Protein AF-A0A6A6LRH6-F1 (afdb_monomer)

Mean predicted aligned error: 11.63 Å

InterPro domains:
  IPR008803 RHD3/Sey1 [PTHR45923] (1-150)
  IPR046758 Sey1/RHD3-like, three-helix bundle domain [PF20428] (2-150)

Organism: Hevea brasiliensis (NCBI:txid3981)

Sequence (210 aa):
MQLVHPAYLTILGHLRSKTLENFKSRLEQSLNCGEGFAASVRTCGQSCMLEFDKGCADASIRLAKWDASKVREKLRRDIETHASSVCNLKLSEMIKKYEKQLAGALTEPVESLFEAGGRDTWVSIRGLLKRETEVAVSGLLADFASFELDRFSAVFNHDNDSMPRVWTGKEDIRTITKDARSASLKLLSVMAAIRLDEKPDKIEKYFFPL

Secondary structure (DSSP, 8-state):
--TTHHHHHHHHHHHHHHHHHHHHHHHHHHHHTT--HHHHHHHHHHHHHHHHHHHHHHH--TT-----HHHHHHHHHHHHHHHHHHHHHHHHHHHHHHHHHHHHHHHHHHHHHHHHT-TTHHHHHHHHHHHHHHHHHHHHHHHHHHTT--HHHHHHHB-TTS-B----S-S-HHHHHHHHHHHHHHHHHHHHHHS------TTHHHH---

Structure (mmCIF, N/CA/C/O backbone):
data_AF-A0A6A6LRH6-F1
#
_entry.id   AF-A0A6A6LRH6-F1
#
loop_
_atom_site.group_PDB
_atom_site.id
_atom_site.type_symbol
_atom_site.label_atom_id
_atom_site.label_alt_id
_atom_site.label_comp_id
_atom_site.label_asym_id
_atom_site.label_entity_id
_atom_site.label_seq_id
_atom_site.pdbx_PDB_ins_code
_atom_site.Cartn_x
_atom_site.Cartn_y
_atom_site.Cartn_z
_atom_site.occupancy
_atom_site.B_iso_or_equiv
_atom_site.auth_seq_id
_atom_site.auth_comp_id
_atom_site.auth_asym_id
_atom_site.auth_atom_id
_atom_site.pdbx_PDB_model_num
ATOM 1 N N . MET A 1 1 ? 32.243 5.877 -32.406 1.00 58.47 1 MET A N 1
ATOM 2 C CA . MET A 1 1 ? 30.889 5.905 -31.796 1.00 58.47 1 MET A CA 1
ATOM 3 C C . MET A 1 1 ? 30.888 6.258 -30.293 1.00 58.47 1 MET A C 1
ATOM 5 O O . MET A 1 1 ? 29.933 5.926 -29.608 1.00 58.47 1 MET A O 1
ATOM 9 N N . GLN A 1 2 ? 31.899 6.961 -29.753 1.00 62.09 2 GLN A N 1
ATOM 10 C CA . GLN A 1 2 ? 31.907 7.396 -28.338 1.00 62.09 2 GLN A CA 1
ATOM 11 C C . GLN A 1 2 ? 31.314 8.800 -28.111 1.00 62.09 2 GLN A C 1
ATOM 13 O O . GLN A 1 2 ? 30.843 9.071 -27.013 1.00 62.09 2 GLN A O 1
ATOM 18 N N . LEU A 1 3 ? 31.266 9.668 -29.134 1.00 74.44 3 LEU A N 1
ATOM 19 C CA . LEU A 1 3 ? 30.803 11.058 -28.975 1.00 74.44 3 LEU A CA 1
ATOM 20 C C . LEU A 1 3 ? 29.335 11.191 -28.539 1.00 74.44 3 LEU A C 1
ATOM 22 O O . LEU A 1 3 ? 28.992 12.125 -27.829 1.00 74.44 3 LEU A O 1
ATOM 26 N N . VAL A 1 4 ? 28.470 10.267 -28.957 1.00 81.81 4 VAL A N 1
ATOM 27 C CA . VAL A 1 4 ? 27.014 10.345 -28.727 1.00 81.81 4 VAL A CA 1
ATOM 28 C C . VAL A 1 4 ? 26.545 9.569 -27.491 1.00 81.81 4 VAL A C 1
ATOM 30 O O . VAL A 1 4 ? 25.390 9.681 -27.092 1.00 81.81 4 VAL A O 1
ATOM 33 N N . HIS A 1 5 ? 27.438 8.814 -26.845 1.00 82.88 5 HIS A N 1
ATOM 34 C CA . HIS A 1 5 ? 27.102 8.015 -25.666 1.00 82.88 5 HIS A CA 1
ATOM 35 C C . HIS A 1 5 ? 26.663 8.863 -24.451 1.00 82.88 5 HIS A C 1
ATOM 37 O O . HIS A 1 5 ? 25.670 8.502 -23.819 1.00 82.88 5 HIS A O 1
ATOM 43 N N . PRO A 1 6 ? 27.301 10.010 -24.128 1.00 87.81 6 PRO A N 1
ATOM 44 C CA . PRO A 1 6 ? 26.810 10.887 -23.063 1.00 87.81 6 PRO A CA 1
ATOM 45 C C . PRO A 1 6 ? 25.389 11.404 -23.324 1.00 87.81 6 PRO A C 1
ATOM 47 O O . PRO A 1 6 ? 24.558 11.385 -22.422 1.00 87.81 6 PRO A O 1
ATOM 50 N N . ALA A 1 7 ? 25.083 11.788 -24.569 1.00 88.12 7 ALA A N 1
ATOM 51 C CA . ALA A 1 7 ? 23.746 12.244 -24.950 1.00 88.12 7 ALA A CA 1
ATOM 52 C C . ALA A 1 7 ? 22.694 11.132 -24.788 1.00 88.12 7 ALA A C 1
ATOM 54 O O . ALA A 1 7 ? 21.605 11.382 -24.275 1.00 88.12 7 ALA A O 1
ATOM 55 N N . TYR A 1 8 ? 23.040 9.892 -25.145 1.00 87.06 8 TYR A N 1
ATOM 56 C CA . TYR A 1 8 ? 22.188 8.725 -24.912 1.00 87.06 8 TYR A CA 1
ATOM 57 C C . TYR A 1 8 ? 21.885 8.507 -23.420 1.00 87.06 8 TYR A C 1
ATOM 59 O O . TYR A 1 8 ? 20.727 8.320 -23.051 1.00 87.06 8 TYR A O 1
ATOM 67 N N . LEU A 1 9 ? 22.891 8.602 -22.541 1.00 88.50 9 LEU A N 1
ATOM 68 C CA . LEU A 1 9 ? 22.679 8.481 -21.093 1.00 88.50 9 LEU A CA 1
ATOM 69 C C . LEU A 1 9 ? 21.764 9.584 -20.542 1.00 88.50 9 LEU A C 1
ATOM 71 O O . LEU A 1 9 ? 20.917 9.302 -19.692 1.00 88.50 9 LEU A O 1
ATOM 75 N N . THR A 1 10 ? 21.888 10.816 -21.042 1.00 91.19 10 THR A N 1
ATOM 76 C CA . THR A 1 10 ? 20.978 11.914 -20.684 1.00 91.19 10 THR A CA 1
ATOM 77 C C . THR A 1 10 ? 19.541 11.610 -21.106 1.00 91.19 10 THR A C 1
ATOM 79 O O . THR A 1 10 ? 18.627 11.765 -20.295 1.00 91.19 10 THR A O 1
ATOM 82 N N . ILE A 1 11 ? 19.333 11.111 -22.330 1.00 92.38 11 ILE A N 1
ATOM 83 C CA . ILE A 1 11 ? 18.005 10.710 -22.826 1.00 92.38 11 ILE A CA 1
ATOM 84 C C . ILE A 1 11 ? 17.407 9.607 -21.948 1.00 92.38 11 ILE A C 1
ATOM 86 O O . ILE A 1 11 ? 16.257 9.724 -21.530 1.00 92.38 11 ILE A O 1
ATOM 90 N N . LEU A 1 12 ? 18.186 8.578 -21.597 1.00 92.06 12 LEU A N 1
ATOM 91 C CA . LEU A 1 12 ? 17.736 7.520 -20.686 1.00 92.06 12 LEU A CA 1
ATOM 92 C C . LEU A 1 12 ? 17.357 8.064 -19.303 1.00 92.06 12 LEU A C 1
ATOM 94 O O . LEU A 1 12 ? 16.359 7.642 -18.718 1.00 92.06 12 LEU A O 1
ATOM 98 N N . GLY A 1 13 ? 18.137 9.014 -18.782 1.00 92.88 13 GLY A N 1
ATOM 99 C CA . GLY A 1 13 ? 17.841 9.690 -17.522 1.00 92.88 13 GLY A CA 1
ATOM 100 C C . GLY A 1 13 ? 16.511 10.443 -17.566 1.00 92.88 13 GLY A C 1
ATOM 101 O O . GLY A 1 13 ? 15.699 10.297 -16.652 1.00 92.88 13 GLY A O 1
ATOM 102 N N . HIS A 1 14 ? 16.265 11.195 -18.641 1.00 94.81 14 HIS A N 1
ATOM 103 C CA . HIS A 1 14 ? 15.020 11.939 -18.848 1.00 94.81 14 HIS A CA 1
ATOM 104 C C . HIS A 1 14 ? 13.823 11.004 -19.021 1.00 94.81 14 HIS A C 1
ATOM 106 O O . HIS A 1 14 ? 12.782 11.229 -18.405 1.00 94.81 14 HIS A O 1
ATOM 112 N N . LEU A 1 15 ? 13.980 9.944 -19.818 1.00 95.31 15 LEU A N 1
ATOM 113 C CA . LEU A 1 15 ? 12.947 8.939 -20.034 1.00 95.31 15 LEU A CA 1
ATOM 114 C C . LEU A 1 15 ? 12.546 8.285 -18.710 1.00 95.31 15 LEU A C 1
ATOM 116 O O . LEU A 1 15 ? 11.366 8.269 -18.382 1.00 95.31 15 LEU A O 1
ATOM 120 N N . ARG A 1 16 ? 13.523 7.854 -17.900 1.00 95.94 16 ARG A N 1
ATOM 121 C CA . ARG A 1 16 ? 13.274 7.300 -16.561 1.00 95.94 16 ARG A CA 1
ATOM 122 C C . ARG A 1 16 ? 12.467 8.259 -15.689 1.00 95.94 16 ARG A C 1
ATOM 124 O O . ARG A 1 16 ? 11.461 7.851 -15.120 1.00 95.94 16 ARG A O 1
ATOM 131 N N . SER A 1 17 ? 12.907 9.514 -15.572 1.00 96.75 17 SER A N 1
ATOM 132 C CA . SER A 1 17 ? 12.223 10.504 -14.732 1.00 96.75 17 SER A CA 1
ATOM 133 C C . SER A 1 17 ? 10.792 10.750 -15.213 1.00 96.75 17 SER A C 1
ATOM 135 O O . SER A 1 17 ? 9.867 10.715 -14.410 1.00 96.75 17 SER A O 1
ATOM 137 N N . LYS A 1 18 ? 10.587 10.921 -16.525 1.00 97.19 18 LYS A N 1
ATOM 138 C CA . LYS A 1 18 ? 9.256 11.118 -17.114 1.00 97.19 18 LYS A CA 1
ATOM 139 C C . LYS A 1 18 ? 8.338 9.919 -16.868 1.00 97.19 18 LYS A C 1
ATOM 141 O O . LYS A 1 18 ? 7.192 10.097 -16.473 1.00 97.19 18 LYS A O 1
ATOM 146 N N . THR A 1 19 ? 8.838 8.705 -17.081 1.00 97.06 19 THR A N 1
ATOM 147 C CA . THR A 1 19 ? 8.065 7.481 -16.861 1.00 97.06 19 THR A CA 1
ATOM 148 C C . THR A 1 19 ? 7.687 7.304 -15.391 1.00 97.06 19 THR A C 1
ATOM 150 O O . THR A 1 19 ? 6.569 6.885 -15.103 1.00 97.06 19 THR A O 1
ATOM 153 N N . LEU A 1 20 ? 8.575 7.658 -14.458 1.00 97.25 20 LEU A N 1
ATOM 154 C CA . LEU A 1 20 ? 8.265 7.614 -13.031 1.00 97.25 20 LEU A CA 1
ATOM 155 C C . LEU A 1 20 ? 7.164 8.616 -12.652 1.00 97.25 20 LEU A C 1
ATOM 157 O O . LEU A 1 20 ? 6.246 8.254 -11.925 1.00 97.25 20 LEU A O 1
ATOM 161 N N . GLU A 1 21 ? 7.204 9.849 -13.158 1.00 97.94 21 GLU A N 1
ATOM 162 C CA . GLU A 1 21 ? 6.131 10.827 -12.906 1.00 97.94 21 GLU A CA 1
ATOM 163 C C . GLU A 1 21 ? 4.789 10.397 -13.529 1.00 97.94 21 GLU A C 1
ATOM 165 O O . GLU A 1 21 ? 3.728 10.553 -12.917 1.00 97.94 21 GLU A O 1
ATOM 170 N N . ASN A 1 22 ? 4.821 9.764 -14.706 1.00 96.69 22 ASN A N 1
ATOM 171 C CA . ASN A 1 22 ? 3.636 9.133 -15.293 1.00 96.69 22 ASN A CA 1
ATOM 172 C C . ASN A 1 22 ? 3.084 8.008 -14.403 1.00 96.69 22 ASN A C 1
ATOM 174 O O . ASN A 1 22 ? 1.871 7.887 -14.262 1.00 96.69 22 ASN A O 1
ATOM 178 N N . PHE A 1 23 ? 3.949 7.192 -13.793 1.00 97.38 23 PHE A N 1
ATOM 179 C CA . PHE A 1 23 ? 3.512 6.152 -12.861 1.00 97.38 23 PHE A CA 1
ATOM 180 C C . PHE A 1 23 ? 2.781 6.756 -11.659 1.00 97.38 23 PHE A C 1
ATOM 182 O O . PHE A 1 23 ? 1.679 6.317 -11.341 1.00 97.38 23 PHE A O 1
ATOM 189 N N . LYS A 1 24 ? 3.368 7.781 -11.026 1.00 97.88 24 LYS A N 1
ATOM 190 C CA . LYS A 1 24 ? 2.784 8.449 -9.852 1.00 97.88 24 LYS A CA 1
ATOM 191 C C . LYS A 1 24 ? 1.394 9.006 -10.153 1.00 97.88 24 LYS A C 1
ATOM 193 O O . LYS A 1 24 ? 0.443 8.692 -9.447 1.00 97.88 24 LYS A O 1
ATOM 198 N N . SER A 1 25 ? 1.278 9.778 -11.234 1.00 97.38 25 SER A N 1
ATOM 199 C CA . SER A 1 25 ? 0.010 10.397 -11.642 1.00 97.38 25 SER A CA 1
ATOM 200 C C . SER A 1 25 ? -1.066 9.365 -11.993 1.00 97.38 25 SER A C 1
ATOM 202 O O . SER A 1 25 ? -2.209 9.500 -11.561 1.00 97.38 25 SER A O 1
ATOM 204 N N . ARG A 1 26 ? -0.711 8.299 -12.724 1.00 96.88 26 ARG A N 1
ATOM 205 C CA . ARG A 1 26 ? -1.653 7.218 -13.060 1.00 96.88 26 ARG A CA 1
ATOM 206 C C . ARG A 1 26 ? -2.096 6.431 -11.834 1.00 96.88 26 ARG A C 1
ATOM 208 O O . ARG A 1 26 ? -3.278 6.129 -11.718 1.00 96.88 26 ARG A O 1
ATOM 215 N N . LEU A 1 27 ? -1.173 6.124 -10.921 1.00 94.62 27 LEU A N 1
ATOM 216 C CA . LEU A 1 27 ? -1.498 5.434 -9.676 1.00 94.62 27 LEU A CA 1
ATOM 217 C C . LEU A 1 27 ? -2.468 6.269 -8.836 1.00 94.62 27 LEU A C 1
ATOM 219 O O . LEU A 1 27 ? -3.490 5.753 -8.402 1.00 94.62 27 LEU A O 1
ATOM 223 N N . GLU A 1 28 ? -2.183 7.557 -8.648 1.00 94.94 28 GLU A N 1
ATOM 224 C CA . GLU A 1 28 ? -3.066 8.471 -7.920 1.00 94.94 28 GLU A CA 1
ATOM 225 C C . GLU A 1 28 ? -4.466 8.531 -8.545 1.00 94.94 28 GLU A C 1
ATOM 227 O O . GLU A 1 28 ? -5.466 8.382 -7.844 1.00 94.94 28 GLU A O 1
ATOM 232 N N . GLN A 1 29 ? -4.549 8.674 -9.869 1.00 94.75 29 GLN A N 1
ATOM 233 C CA . GLN A 1 29 ? -5.823 8.681 -10.584 1.00 94.75 29 GLN A CA 1
ATOM 234 C C . GLN A 1 29 ? -6.606 7.374 -10.386 1.00 94.75 29 GLN A C 1
ATOM 236 O O . GLN A 1 29 ? -7.793 7.418 -10.075 1.00 94.75 29 GLN A O 1
ATOM 241 N N . SER A 1 30 ? -5.937 6.228 -10.525 1.00 91.56 30 SER A N 1
ATOM 242 C CA . SER A 1 30 ? -6.521 4.891 -10.351 1.00 91.56 30 SER A CA 1
ATOM 243 C C . SER A 1 30 ? -7.136 4.718 -8.959 1.00 91.56 30 SER A C 1
ATOM 245 O O . SER A 1 30 ? -8.284 4.296 -8.812 1.00 91.56 30 SER A O 1
ATOM 247 N N . LEU A 1 31 ? -6.404 5.137 -7.923 1.00 88.81 31 LEU A N 1
ATOM 248 C CA . LEU A 1 31 ? -6.874 5.072 -6.538 1.00 88.81 31 LEU A CA 1
ATOM 249 C C . LEU A 1 31 ? -8.036 6.037 -6.275 1.00 88.81 31 LEU A C 1
ATOM 251 O O . LEU A 1 31 ? -8.971 5.686 -5.557 1.00 88.81 31 LEU A O 1
ATOM 255 N N . ASN A 1 32 ? -8.023 7.222 -6.889 1.00 89.38 32 ASN A N 1
ATOM 256 C CA . ASN A 1 32 ? -9.135 8.172 -6.808 1.00 89.38 32 ASN A CA 1
ATOM 257 C C . ASN A 1 32 ? -10.404 7.657 -7.512 1.00 89.38 32 ASN A C 1
ATOM 259 O O . ASN A 1 32 ? -11.509 8.047 -7.141 1.00 89.38 32 ASN A O 1
ATOM 263 N N . CYS A 1 33 ? -10.262 6.759 -8.491 1.00 87.50 33 CYS A N 1
ATOM 264 C CA . CYS A 1 33 ? -11.371 6.057 -9.138 1.00 87.50 33 CYS A CA 1
ATOM 265 C C . CYS A 1 33 ? -11.873 4.834 -8.347 1.00 87.50 33 CYS A C 1
ATOM 267 O O . CYS A 1 33 ? -12.820 4.182 -8.783 1.00 87.50 33 CYS A O 1
ATOM 269 N N . GLY A 1 34 ? -11.279 4.535 -7.186 1.00 83.44 34 GLY A N 1
ATOM 270 C CA . GLY A 1 34 ? -11.673 3.411 -6.335 1.00 83.44 34 GLY A CA 1
ATOM 271 C C . GLY A 1 34 ? -11.153 2.052 -6.808 1.00 83.44 34 GLY A C 1
ATOM 272 O O . GLY A 1 34 ? -11.675 1.026 -6.379 1.00 83.44 34 GLY A O 1
ATOM 273 N N . GLU A 1 35 ? -1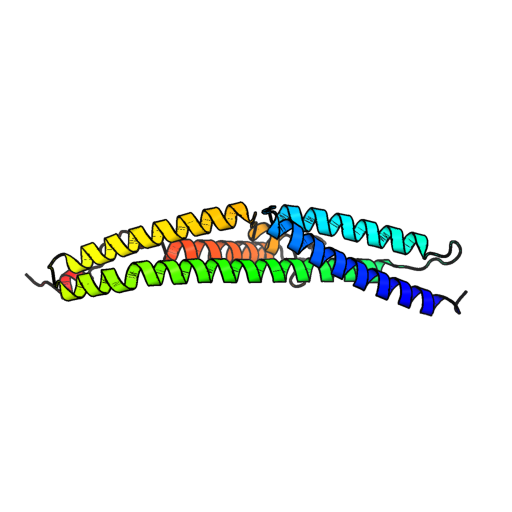0.149 2.020 -7.688 1.00 84.88 35 GLU A N 1
ATOM 274 C CA . GLU A 1 35 ? -9.513 0.767 -8.095 1.00 84.88 35 GLU A CA 1
ATOM 275 C C . GLU A 1 35 ? -8.662 0.173 -6.960 1.00 84.88 35 GLU A C 1
ATOM 277 O O . GLU A 1 35 ? -8.037 0.892 -6.174 1.00 84.88 35 GLU A O 1
ATOM 282 N N . GLY A 1 36 ? -8.595 -1.161 -6.894 1.00 83.56 36 GLY A N 1
ATOM 283 C CA . GLY A 1 36 ? -7.772 -1.874 -5.916 1.00 83.56 36 GLY A CA 1
ATOM 284 C C . GLY A 1 36 ? -6.286 -1.528 -6.053 1.00 83.56 36 GLY A C 1
ATOM 285 O O . GLY A 1 36 ? -5.767 -1.379 -7.166 1.00 83.56 36 GLY A O 1
ATOM 286 N N . PHE A 1 37 ? -5.571 -1.393 -4.930 1.00 85.50 37 PHE A N 1
ATOM 287 C CA . PHE A 1 37 ? -4.185 -0.912 -4.934 1.00 85.50 37 PHE A CA 1
ATOM 288 C C . PHE A 1 37 ? -3.249 -1.858 -5.682 1.00 85.50 37 PHE A C 1
ATOM 290 O O . PHE A 1 37 ? -2.468 -1.428 -6.533 1.00 85.50 37 PHE A O 1
ATOM 297 N N . ALA A 1 38 ? -3.346 -3.158 -5.398 1.00 81.94 38 ALA A N 1
ATOM 298 C CA . ALA A 1 38 ? -2.496 -4.159 -6.024 1.00 81.94 38 ALA A CA 1
ATOM 299 C C . ALA A 1 38 ? -2.727 -4.216 -7.543 1.00 81.94 38 ALA A C 1
ATOM 301 O O . ALA A 1 38 ? -1.761 -4.270 -8.307 1.00 81.94 38 ALA A O 1
ATOM 302 N N . ALA A 1 39 ? -3.985 -4.165 -7.995 1.00 84.50 39 ALA A N 1
ATOM 303 C CA . ALA A 1 39 ? -4.316 -4.056 -9.414 1.00 84.50 39 ALA A CA 1
ATOM 304 C C . ALA A 1 39 ? -3.758 -2.772 -10.054 1.00 84.50 39 ALA A C 1
ATOM 306 O O . ALA A 1 39 ? -3.064 -2.854 -11.070 1.00 84.50 39 ALA A O 1
ATOM 307 N N . SER A 1 40 ? -3.977 -1.618 -9.420 1.00 87.38 40 SER A N 1
ATOM 308 C CA . SER A 1 40 ? -3.525 -0.306 -9.902 1.00 87.38 40 SER A CA 1
ATOM 309 C C . SER A 1 40 ? -2.004 -0.253 -10.081 1.00 87.38 40 SER A C 1
ATOM 311 O O . SER A 1 40 ? -1.511 0.136 -11.142 1.00 87.38 40 SER A O 1
ATOM 313 N N . VAL A 1 41 ? -1.242 -0.708 -9.077 1.00 87.31 41 VAL A N 1
ATOM 314 C CA . VAL A 1 41 ? 0.229 -0.754 -9.125 1.00 87.31 41 VAL A CA 1
ATOM 315 C C . VAL A 1 41 ? 0.716 -1.675 -10.239 1.00 87.31 41 VAL A C 1
ATOM 317 O O . VAL A 1 41 ? 1.626 -1.296 -10.979 1.00 87.31 41 VAL A O 1
ATOM 320 N N . ARG A 1 42 ? 0.106 -2.859 -10.406 1.00 86.50 42 ARG A N 1
ATOM 321 C CA . ARG A 1 42 ? 0.474 -3.788 -11.486 1.00 86.50 42 ARG A CA 1
ATOM 322 C C . ARG A 1 42 ? 0.247 -3.164 -12.860 1.00 86.50 42 ARG A C 1
ATOM 324 O O . ARG A 1 42 ? 1.176 -3.146 -13.665 1.00 86.50 42 ARG A O 1
ATOM 331 N N . THR A 1 43 ? -0.947 -2.634 -13.119 1.00 88.12 43 THR A N 1
ATOM 332 C CA . THR A 1 43 ? -1.314 -2.059 -14.422 1.00 88.12 43 THR A CA 1
ATOM 333 C C . THR A 1 43 ? -0.459 -0.839 -14.756 1.00 88.12 43 THR A C 1
ATOM 335 O O . THR A 1 43 ? 0.148 -0.779 -15.830 1.00 88.12 43 THR A O 1
ATOM 338 N N . CYS A 1 44 ? -0.343 0.111 -13.821 1.00 90.88 44 CYS A N 1
ATOM 339 C CA . CYS A 1 44 ? 0.470 1.311 -14.011 1.00 90.88 44 CYS A CA 1
ATOM 340 C C . CYS A 1 44 ? 1.948 0.949 -14.191 1.00 90.88 44 CYS A C 1
ATOM 342 O O . CYS A 1 44 ? 2.587 1.433 -15.123 1.00 90.88 44 CYS A O 1
ATOM 344 N N . GLY A 1 45 ? 2.477 0.056 -13.349 1.00 90.69 45 GLY A N 1
ATOM 345 C CA . GLY A 1 45 ? 3.862 -0.399 -13.414 1.00 90.69 45 GLY A CA 1
ATOM 346 C C . GLY A 1 45 ? 4.192 -1.061 -14.752 1.00 90.69 45 GLY A C 1
ATOM 347 O O . GLY A 1 45 ? 5.147 -0.661 -15.412 1.00 90.69 45 GLY A O 1
ATOM 348 N N . GLN A 1 46 ? 3.376 -2.016 -15.207 1.00 89.19 46 GLN A N 1
ATOM 349 C CA . GLN A 1 46 ? 3.572 -2.689 -16.497 1.00 89.19 46 GLN A CA 1
ATOM 350 C C . GL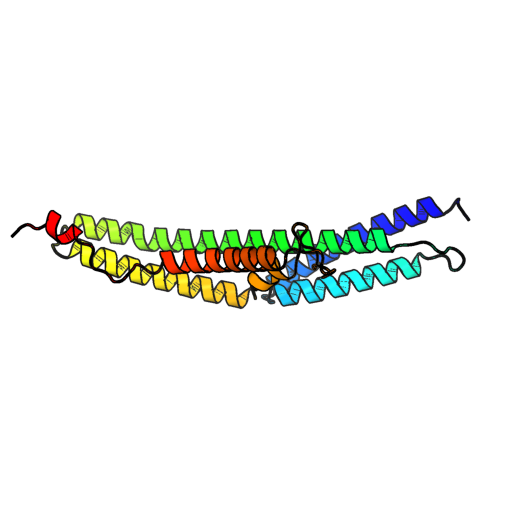N A 1 46 ? 3.518 -1.710 -17.673 1.00 89.19 46 GLN A C 1
ATOM 352 O O . GLN A 1 46 ? 4.395 -1.737 -18.537 1.00 89.19 46 GLN A O 1
ATOM 357 N N . SER A 1 47 ? 2.523 -0.820 -17.686 1.00 93.00 47 SER A N 1
ATOM 358 C CA . SER A 1 47 ? 2.377 0.198 -18.729 1.00 93.00 47 SER A CA 1
ATOM 359 C C . SER A 1 47 ? 3.594 1.128 -18.785 1.00 93.00 47 SER A C 1
ATOM 361 O O . SER A 1 47 ? 4.164 1.344 -19.854 1.00 93.00 47 SER A O 1
ATOM 363 N N . CYS A 1 48 ? 4.059 1.609 -17.632 1.00 92.75 48 CYS A N 1
ATOM 364 C CA . CYS A 1 48 ? 5.240 2.458 -17.534 1.00 92.75 48 CYS A CA 1
ATOM 365 C C . CYS A 1 48 ? 6.519 1.738 -17.985 1.00 92.75 48 CYS A C 1
ATOM 367 O O . CYS A 1 48 ? 7.316 2.317 -18.722 1.00 92.75 48 CYS A O 1
ATOM 369 N N . MET A 1 49 ? 6.710 0.469 -17.611 1.00 93.94 49 MET A N 1
ATOM 370 C CA . MET A 1 49 ? 7.871 -0.303 -18.067 1.00 93.94 49 MET A CA 1
ATOM 371 C C . MET A 1 49 ? 7.865 -0.509 -19.588 1.00 93.94 49 MET A C 1
ATOM 373 O O . MET A 1 49 ? 8.913 -0.378 -20.215 1.00 93.94 49 MET A O 1
ATOM 377 N N . LEU A 1 50 ? 6.698 -0.750 -20.194 1.00 92.94 50 LEU A N 1
ATOM 378 C CA . LEU A 1 50 ? 6.558 -0.840 -21.652 1.00 92.94 50 LEU A CA 1
ATOM 379 C C . LEU A 1 50 ? 6.867 0.493 -22.350 1.00 92.94 50 LEU A C 1
ATOM 381 O O . LEU A 1 50 ? 7.554 0.508 -23.371 1.00 92.94 50 LEU A O 1
ATOM 385 N N . GLU A 1 51 ? 6.392 1.615 -21.803 1.00 93.75 51 GLU A N 1
ATOM 386 C CA . GLU A 1 51 ? 6.705 2.954 -22.320 1.00 93.75 51 GLU A CA 1
ATOM 387 C C . GLU A 1 51 ? 8.205 3.256 -22.255 1.00 93.75 51 GLU A C 1
ATOM 389 O O . GLU A 1 51 ? 8.768 3.809 -23.204 1.00 93.75 51 GLU A O 1
ATOM 394 N N . PHE A 1 52 ? 8.860 2.866 -21.160 1.00 94.69 52 PHE A N 1
ATOM 395 C CA . PHE A 1 52 ? 10.304 2.996 -21.011 1.00 94.69 52 PHE A CA 1
ATOM 396 C C . PHE A 1 52 ? 11.052 2.130 -22.030 1.00 94.69 52 PHE A C 1
ATOM 398 O O . PHE A 1 52 ? 11.907 2.639 -22.751 1.00 94.69 52 PHE A O 1
ATOM 405 N N . ASP A 1 53 ? 10.700 0.848 -22.145 1.00 93.06 53 ASP A N 1
ATOM 406 C CA . ASP A 1 53 ? 11.357 -0.084 -23.066 1.00 93.06 53 ASP A CA 1
ATOM 407 C C . ASP A 1 53 ? 11.215 0.386 -24.528 1.00 93.06 53 ASP A C 1
ATOM 409 O O . ASP A 1 53 ? 12.188 0.369 -25.289 1.00 93.06 53 ASP A O 1
ATOM 413 N N . LYS A 1 54 ? 10.040 0.911 -24.901 1.00 93.12 54 LYS A N 1
ATOM 414 C CA . LYS A 1 54 ? 9.812 1.532 -26.212 1.00 93.12 54 LYS A CA 1
ATOM 415 C C . LYS A 1 54 ? 10.675 2.780 -26.415 1.00 93.12 54 LYS A C 1
ATOM 417 O O . LYS A 1 54 ? 11.355 2.886 -27.431 1.00 93.12 54 LYS A O 1
ATOM 422 N N . GLY A 1 55 ? 10.701 3.697 -25.446 1.00 91.69 55 GLY A N 1
ATOM 423 C CA . GLY A 1 55 ? 11.522 4.907 -25.538 1.00 91.69 55 GLY A CA 1
ATOM 424 C C . GLY A 1 55 ? 13.025 4.610 -25.623 1.00 91.69 55 GLY A C 1
ATOM 425 O O . GLY A 1 55 ? 13.753 5.308 -26.326 1.00 91.69 55 GLY A O 1
ATOM 426 N N . CYS A 1 56 ? 13.500 3.546 -24.967 1.00 90.06 56 CYS A N 1
ATOM 427 C CA . CYS A 1 56 ? 14.874 3.066 -25.114 1.00 90.06 56 CYS A CA 1
ATOM 428 C C . CYS A 1 56 ? 15.154 2.535 -26.523 1.00 90.06 56 CYS A C 1
ATOM 430 O O . CYS A 1 56 ? 16.207 2.842 -27.087 1.00 90.06 56 CYS A O 1
ATOM 432 N N . ALA A 1 57 ? 14.234 1.755 -27.097 1.00 89.00 57 ALA A N 1
ATOM 433 C CA . ALA A 1 57 ? 14.368 1.235 -28.457 1.00 89.00 57 ALA A CA 1
ATOM 434 C C . ALA A 1 57 ? 14.416 2.370 -29.494 1.00 89.00 57 ALA A C 1
ATOM 436 O O . ALA A 1 57 ? 15.285 2.356 -30.365 1.00 89.00 57 ALA A O 1
ATOM 437 N N . ASP A 1 58 ? 13.563 3.387 -29.342 1.00 88.56 58 ASP A N 1
ATOM 438 C CA . ASP A 1 58 ? 13.515 4.563 -30.221 1.00 88.56 58 ASP A CA 1
ATOM 439 C C . ASP A 1 58 ? 14.805 5.409 -30.144 1.00 88.56 58 ASP A C 1
ATOM 441 O O . ASP A 1 58 ? 15.223 6.011 -31.133 1.00 88.56 58 ASP A O 1
ATOM 445 N N . ALA A 1 59 ? 15.476 5.426 -28.986 1.00 85.56 59 ALA A N 1
ATOM 446 C CA . ALA A 1 59 ? 16.742 6.135 -28.774 1.00 85.56 59 ALA A CA 1
ATOM 447 C C . ALA A 1 59 ? 17.996 5.312 -29.145 1.00 85.56 59 ALA A C 1
ATOM 449 O O . ALA A 1 59 ? 19.113 5.840 -29.121 1.00 85.56 59 ALA A O 1
ATOM 450 N N . SER A 1 60 ? 17.847 4.019 -29.451 1.00 81.19 60 SER A N 1
ATOM 451 C CA . SER A 1 60 ? 18.973 3.106 -29.667 1.00 81.19 60 SER A CA 1
ATOM 452 C C . SER A 1 60 ? 19.559 3.227 -31.074 1.00 81.19 60 SER A C 1
ATOM 454 O O . SER A 1 60 ? 18.865 3.112 -32.083 1.00 81.19 60 SER A O 1
ATOM 456 N N . ILE A 1 61 ? 20.883 3.376 -31.164 1.00 80.62 61 ILE A N 1
ATOM 457 C CA . ILE A 1 61 ? 21.591 3.353 -32.448 1.00 80.62 61 ILE A CA 1
ATOM 458 C C . ILE A 1 61 ? 21.935 1.901 -32.797 1.00 80.62 61 ILE A C 1
ATOM 460 O O . ILE A 1 61 ? 22.700 1.270 -32.079 1.00 80.62 61 ILE A O 1
ATOM 464 N N . ARG A 1 62 ? 21.439 1.382 -33.931 1.00 70.00 62 ARG A N 1
ATOM 465 C CA . ARG A 1 62 ? 21.566 -0.037 -34.354 1.00 70.00 62 ARG A CA 1
ATOM 466 C C . ARG A 1 62 ? 22.977 -0.646 -34.275 1.00 70.00 62 ARG A C 1
ATOM 468 O O . ARG A 1 62 ? 23.113 -1.842 -34.053 1.00 70.00 62 ARG A O 1
ATOM 475 N N . LEU A 1 63 ? 24.020 0.157 -34.489 1.00 62.81 63 LEU A N 1
ATOM 476 C CA . LEU A 1 63 ? 25.427 -0.277 -34.455 1.00 62.81 63 LEU A CA 1
ATOM 477 C C . LEU A 1 63 ? 26.039 -0.256 -33.047 1.00 62.81 63 LEU A C 1
ATOM 479 O O . LEU A 1 63 ? 27.106 -0.825 -32.824 1.00 62.81 63 LEU A O 1
ATOM 483 N N . ALA A 1 64 ? 25.392 0.419 -32.102 1.00 67.19 64 ALA A N 1
ATOM 484 C CA . ALA A 1 64 ? 25.864 0.573 -30.745 1.00 67.19 64 ALA A CA 1
ATOM 485 C C . ALA A 1 64 ? 25.148 -0.431 -29.833 1.00 67.19 64 ALA A C 1
ATOM 487 O O . ALA A 1 64 ? 23.941 -0.361 -29.634 1.00 67.19 64 ALA A O 1
ATOM 488 N N . LYS A 1 65 ? 25.899 -1.374 -29.252 1.00 75.38 65 LYS A N 1
ATOM 489 C CA . LYS A 1 65 ? 25.396 -2.310 -28.230 1.00 75.38 65 LYS A CA 1
ATOM 490 C C . LYS A 1 65 ? 25.246 -1.603 -26.876 1.00 75.38 65 LYS A C 1
ATOM 492 O O . LYS A 1 65 ? 25.921 -1.959 -25.914 1.00 75.38 65 LYS A O 1
ATOM 497 N N . TRP A 1 66 ? 24.465 -0.529 -26.827 1.00 82.25 66 TRP A N 1
ATOM 498 C CA . TRP A 1 66 ? 24.261 0.234 -25.600 1.00 82.25 66 TRP A CA 1
ATOM 499 C C . TRP A 1 66 ? 23.227 -0.434 -24.702 1.00 82.25 66 TRP A C 1
ATOM 501 O O . TRP A 1 66 ? 22.215 -0.946 -25.168 1.00 82.25 66 TRP A O 1
ATOM 511 N N . ASP A 1 67 ? 23.503 -0.420 -23.403 1.00 82.69 67 ASP A N 1
ATOM 512 C CA . ASP A 1 67 ? 22.741 -1.156 -22.404 1.00 82.69 67 ASP A CA 1
ATOM 513 C C . ASP A 1 67 ? 21.885 -0.208 -21.551 1.00 82.69 67 ASP A C 1
ATOM 515 O O . ASP A 1 67 ? 22.409 0.647 -20.834 1.00 82.69 67 ASP A O 1
ATOM 519 N N . ALA A 1 68 ? 20.560 -0.361 -21.628 1.00 88.06 68 ALA A N 1
ATOM 520 C CA . ALA A 1 68 ? 19.599 0.369 -20.800 1.00 88.06 68 ALA A CA 1
ATOM 521 C C . ALA A 1 68 ? 19.202 -0.393 -19.521 1.00 88.06 68 ALA A C 1
ATOM 523 O O . ALA A 1 68 ? 18.475 0.158 -18.693 1.00 88.06 68 ALA A O 1
ATOM 524 N N . SER A 1 69 ? 19.682 -1.629 -19.322 1.00 89.50 69 SER A N 1
ATOM 525 C CA . SER A 1 69 ? 19.250 -2.523 -18.237 1.00 89.50 69 SER A CA 1
ATOM 526 C C . SER A 1 69 ? 19.392 -1.891 -16.855 1.00 89.50 69 SER A C 1
ATOM 528 O O . SER A 1 69 ? 18.466 -1.943 -16.052 1.00 89.50 69 SER A O 1
ATOM 530 N N . LYS A 1 70 ? 20.508 -1.201 -16.590 1.00 89.62 70 LYS A N 1
ATOM 531 C CA . LYS A 1 70 ? 20.751 -0.526 -15.307 1.00 89.62 70 LYS A CA 1
ATOM 532 C C . LYS A 1 70 ? 19.755 0.600 -15.039 1.00 89.62 70 LYS A C 1
ATOM 534 O O . LYS A 1 70 ? 19.329 0.787 -13.901 1.00 89.62 70 LYS A O 1
ATOM 539 N N . VAL A 1 71 ? 19.392 1.361 -16.073 1.00 91.62 71 VAL A N 1
ATOM 540 C CA . VAL A 1 71 ? 18.429 2.467 -15.951 1.00 91.62 71 VAL A CA 1
ATOM 541 C C . VAL A 1 71 ? 17.012 1.917 -15.807 1.00 91.62 71 VAL A C 1
ATOM 543 O O . VAL A 1 71 ? 16.267 2.399 -14.957 1.00 91.62 71 VAL A O 1
ATOM 546 N N . ARG A 1 72 ? 16.682 0.866 -16.564 1.00 92.62 72 ARG A N 1
ATOM 547 C CA . ARG A 1 72 ? 15.428 0.113 -16.467 1.00 92.62 72 ARG A CA 1
ATOM 548 C C . ARG A 1 72 ? 15.214 -0.454 -15.068 1.00 92.62 72 ARG A C 1
ATOM 550 O O . ARG A 1 72 ? 14.154 -0.296 -14.476 1.00 92.62 72 ARG A O 1
ATOM 557 N N . GLU A 1 73 ? 16.246 -1.081 -14.524 1.00 90.25 73 GLU A N 1
ATOM 558 C CA . GLU A 1 73 ? 16.210 -1.671 -13.194 1.00 90.25 73 GLU A CA 1
ATOM 559 C C . GLU A 1 73 ? 16.069 -0.608 -12.106 1.00 90.25 73 GLU A C 1
ATOM 561 O O . GLU A 1 73 ? 15.374 -0.807 -11.115 1.00 90.25 73 GLU A O 1
ATOM 566 N N . LYS A 1 74 ? 16.697 0.556 -12.299 1.00 91.81 74 LYS A N 1
ATOM 567 C CA . LYS A 1 74 ? 16.508 1.699 -11.406 1.00 91.81 74 LYS A CA 1
ATOM 568 C C . LYS A 1 74 ? 15.078 2.241 -11.471 1.00 91.81 74 LYS A C 1
ATOM 570 O O . LYS A 1 74 ? 14.516 2.526 -10.425 1.00 91.81 74 LYS A O 1
ATOM 575 N N . LEU A 1 75 ? 14.489 2.352 -12.666 1.00 92.81 75 LEU A N 1
ATOM 576 C CA . LEU A 1 75 ? 13.088 2.759 -12.829 1.00 92.81 75 LEU A CA 1
ATOM 577 C C . LEU A 1 75 ? 12.148 1.831 -12.057 1.00 92.81 75 LEU A C 1
ATOM 579 O O . LEU A 1 75 ? 11.303 2.303 -11.305 1.00 92.81 75 LEU A O 1
ATOM 583 N N . ARG A 1 76 ? 12.324 0.518 -12.232 1.00 91.62 76 ARG A N 1
ATOM 584 C CA . ARG A 1 76 ? 11.541 -0.509 -11.542 1.00 91.62 76 ARG A CA 1
ATOM 585 C C . ARG A 1 76 ? 11.599 -0.332 -10.018 1.00 91.62 76 ARG A C 1
ATOM 587 O O . ARG A 1 76 ? 10.562 -0.274 -9.369 1.00 91.62 76 ARG A O 1
ATOM 594 N N . ARG A 1 77 ? 12.809 -0.122 -9.489 1.00 86.19 77 ARG A N 1
ATOM 595 C CA . ARG A 1 77 ? 13.088 0.173 -8.071 1.00 86.19 77 ARG A CA 1
ATOM 596 C C . ARG A 1 77 ? 12.361 1.411 -7.563 1.00 86.19 77 ARG A C 1
ATOM 598 O O . ARG A 1 77 ? 11.758 1.389 -6.493 1.00 86.19 77 ARG A O 1
ATOM 605 N N . ASP A 1 78 ? 12.414 2.491 -8.339 1.00 86.56 78 ASP A N 1
ATOM 606 C CA . ASP A 1 78 ? 11.779 3.759 -7.984 1.00 86.56 78 ASP A CA 1
ATOM 607 C C . ASP A 1 78 ? 10.240 3.631 -7.975 1.00 86.56 78 ASP A C 1
ATOM 609 O O . ASP A 1 78 ? 9.583 4.183 -7.092 1.00 86.56 78 ASP A O 1
ATOM 613 N N . ILE A 1 79 ? 9.668 2.871 -8.921 1.00 88.62 79 ILE A N 1
ATOM 614 C CA . ILE A 1 79 ? 8.232 2.547 -8.989 1.00 88.62 79 ILE A CA 1
ATOM 615 C C . ILE A 1 79 ? 7.791 1.775 -7.741 1.00 88.62 79 ILE A C 1
ATOM 617 O O . ILE A 1 79 ? 6.826 2.162 -7.083 1.00 88.62 79 ILE A O 1
ATOM 621 N N . GLU A 1 80 ? 8.509 0.710 -7.389 1.00 83.62 80 GLU A N 1
ATOM 622 C CA . GLU A 1 80 ? 8.180 -0.144 -6.242 1.00 83.62 80 GLU A CA 1
ATOM 623 C C . GLU A 1 80 ? 8.355 0.599 -4.914 1.00 83.62 80 GLU 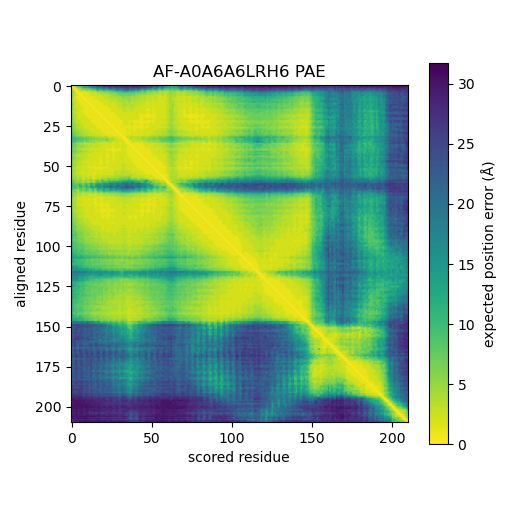A C 1
ATOM 625 O O . GLU A 1 80 ? 7.479 0.544 -4.052 1.00 83.62 80 GLU A O 1
ATOM 630 N N . THR A 1 81 ? 9.420 1.394 -4.783 1.00 82.06 81 THR A N 1
ATOM 631 C CA . THR A 1 81 ? 9.628 2.273 -3.622 1.00 82.06 81 THR A CA 1
ATOM 632 C C . THR A 1 81 ? 8.468 3.259 -3.461 1.00 82.06 81 THR A C 1
ATOM 634 O O . THR A 1 81 ? 7.961 3.455 -2.352 1.00 82.06 81 THR A O 1
ATOM 637 N N . HIS A 1 82 ? 8.013 3.874 -4.559 1.00 85.81 82 HIS A N 1
ATOM 638 C CA . HIS A 1 82 ? 6.877 4.790 -4.516 1.00 85.81 82 HIS A CA 1
ATOM 639 C C . HIS A 1 82 ? 5.574 4.066 -4.155 1.00 85.81 82 HIS A C 1
ATOM 641 O O . HIS A 1 82 ? 4.842 4.545 -3.291 1.00 85.81 82 HIS A O 1
ATOM 647 N N . ALA A 1 83 ? 5.313 2.892 -4.737 1.00 83.81 83 ALA A N 1
ATOM 648 C CA . ALA A 1 83 ? 4.154 2.073 -4.391 1.00 83.81 83 ALA A CA 1
ATOM 649 C C . ALA A 1 83 ? 4.141 1.724 -2.890 1.00 83.81 83 ALA A C 1
ATOM 651 O O . ALA A 1 83 ? 3.150 1.978 -2.205 1.00 83.81 83 ALA A O 1
ATOM 652 N N . SER A 1 84 ? 5.260 1.246 -2.338 1.00 78.44 84 SER A N 1
ATOM 653 C CA . SER A 1 84 ? 5.402 0.981 -0.900 1.00 78.44 84 SER A CA 1
ATOM 654 C C . SER A 1 84 ? 5.119 2.224 -0.049 1.00 78.44 84 SER A C 1
ATOM 656 O O . SER A 1 84 ? 4.436 2.139 0.974 1.00 78.44 84 SER A O 1
ATOM 658 N N . SER A 1 85 ? 5.605 3.396 -0.468 1.00 79.38 85 SER A N 1
ATOM 659 C CA . SER A 1 85 ? 5.347 4.662 0.225 1.00 79.38 85 SER A CA 1
ATOM 660 C C . SER A 1 85 ? 3.858 5.026 0.236 1.00 79.38 85 SER A C 1
ATOM 662 O O . SER A 1 85 ? 3.324 5.317 1.307 1.00 79.38 85 SER A O 1
ATOM 664 N N . VAL A 1 86 ? 3.176 4.940 -0.911 1.00 83.88 86 VAL A N 1
ATOM 665 C CA . VAL A 1 86 ? 1.732 5.211 -1.032 1.00 83.88 86 VAL A CA 1
ATOM 666 C C . VAL A 1 86 ? 0.918 4.233 -0.183 1.00 83.88 86 VAL A C 1
ATOM 668 O O . VAL A 1 86 ? 0.036 4.651 0.566 1.00 83.88 86 VAL A O 1
ATOM 671 N N . CYS A 1 87 ? 1.254 2.942 -0.230 1.00 79.00 87 CYS A N 1
ATOM 672 C CA . CYS A 1 87 ? 0.605 1.909 0.573 1.00 79.00 87 CYS A CA 1
ATOM 673 C C . CYS A 1 87 ? 0.712 2.198 2.079 1.00 79.00 87 CYS A C 1
ATOM 675 O O . CYS A 1 87 ? -0.282 2.138 2.803 1.00 79.00 87 CYS A O 1
ATOM 677 N N . ASN A 1 88 ? 1.915 2.526 2.560 1.00 74.56 88 ASN A N 1
ATOM 678 C CA . ASN A 1 88 ? 2.149 2.821 3.974 1.00 74.56 88 ASN A CA 1
ATOM 679 C C . ASN A 1 88 ? 1.432 4.099 4.424 1.00 74.56 88 ASN A C 1
ATOM 681 O O . ASN A 1 88 ? 0.883 4.137 5.527 1.00 74.56 88 ASN A O 1
ATOM 685 N N . LEU A 1 89 ? 1.412 5.129 3.574 1.00 80.19 89 LEU A N 1
ATOM 686 C CA . LEU A 1 89 ? 0.690 6.368 3.845 1.00 80.19 89 LEU A CA 1
ATOM 687 C C . LEU A 1 89 ? -0.814 6.101 3.973 1.00 80.19 89 LEU A C 1
ATOM 689 O O . LEU A 1 89 ? -1.408 6.477 4.983 1.00 80.19 89 LEU A O 1
ATOM 693 N N . LYS A 1 90 ? -1.404 5.360 3.027 1.00 82.25 90 LYS A N 1
ATOM 694 C CA . LYS A 1 90 ? -2.831 5.013 3.069 1.00 82.25 90 LYS A CA 1
ATOM 695 C C . LYS A 1 90 ? -3.195 4.182 4.296 1.00 82.25 90 LYS A C 1
ATOM 697 O O . LYS A 1 90 ? -4.205 4.440 4.945 1.00 82.25 90 LYS A O 1
ATOM 702 N N . LEU A 1 91 ? -2.343 3.228 4.660 1.00 75.56 91 LEU A N 1
ATOM 703 C CA . LEU A 1 91 ? -2.526 2.416 5.858 1.00 75.56 91 LEU A CA 1
ATOM 704 C C . LEU A 1 91 ? -2.487 3.283 7.127 1.00 75.56 91 LEU A C 1
ATOM 706 O O . LEU A 1 91 ? -3.328 3.118 8.008 1.00 75.56 91 LEU A O 1
ATOM 710 N N . SER A 1 92 ? -1.556 4.238 7.207 1.00 76.62 92 SER A N 1
ATOM 711 C CA . SER A 1 92 ? -1.484 5.194 8.320 1.00 76.62 92 SER A CA 1
ATOM 712 C C . SER A 1 92 ? -2.752 6.046 8.427 1.00 76.62 92 SER A C 1
ATOM 714 O O . SER A 1 92 ? -3.261 6.248 9.528 1.00 76.62 92 SER A O 1
ATOM 716 N N . GLU A 1 93 ? -3.288 6.515 7.298 1.00 84.00 93 GLU A N 1
ATOM 717 C CA . GLU A 1 93 ? -4.553 7.257 7.255 1.00 84.00 93 GLU A CA 1
ATOM 718 C C . GLU A 1 93 ? -5.736 6.416 7.748 1.00 84.00 93 GLU A C 1
ATOM 720 O O . GLU A 1 93 ? -6.519 6.892 8.571 1.00 84.00 93 GLU A O 1
ATOM 725 N N . MET A 1 94 ? -5.851 5.163 7.288 1.00 80.75 94 MET A N 1
ATOM 726 C CA . MET A 1 94 ? -6.909 4.244 7.720 1.00 80.75 94 MET A CA 1
ATOM 727 C C . MET A 1 94 ? -6.835 3.972 9.224 1.00 80.75 94 MET A C 1
ATOM 729 O O . MET A 1 94 ? -7.841 4.108 9.915 1.00 80.75 94 MET A O 1
ATOM 733 N N . ILE A 1 95 ? -5.648 3.661 9.757 1.00 77.19 95 ILE A N 1
ATOM 734 C CA . ILE A 1 95 ? -5.466 3.440 11.199 1.00 77.19 95 ILE A CA 1
ATOM 735 C C . ILE A 1 95 ? -5.904 4.678 11.990 1.00 77.19 95 ILE A C 1
ATOM 737 O O . ILE A 1 95 ? -6.750 4.561 12.872 1.00 77.19 95 ILE A O 1
ATOM 741 N N . LYS A 1 96 ? -5.422 5.872 11.621 1.00 82.50 96 LYS A N 1
ATOM 742 C CA . LYS A 1 96 ? -5.783 7.124 12.307 1.00 82.50 96 LYS A CA 1
ATOM 743 C C . LYS A 1 96 ? -7.284 7.413 12.265 1.00 82.50 96 LYS A C 1
ATOM 745 O O . LYS A 1 96 ? -7.839 7.898 13.250 1.00 82.50 96 LYS A O 1
ATOM 750 N N . LYS A 1 97 ? -7.949 7.136 11.136 1.00 89.06 97 LYS A N 1
ATOM 751 C CA . LYS A 1 97 ? -9.408 7.279 10.988 1.00 89.06 97 LYS A CA 1
ATOM 752 C C . LYS A 1 97 ? -10.135 6.432 12.034 1.00 89.06 97 LYS A C 1
ATOM 754 O O . LYS A 1 97 ? -10.990 6.960 12.743 1.00 89.06 97 LYS A O 1
ATOM 759 N N . TYR A 1 98 ? -9.781 5.153 12.149 1.00 83.88 98 TYR A N 1
ATOM 760 C CA . TYR A 1 98 ? -10.461 4.230 13.058 1.00 83.88 98 TYR A CA 1
ATOM 761 C C . TYR A 1 98 ? -10.059 4.414 14.526 1.00 83.88 98 TYR A C 1
ATOM 763 O O . TYR A 1 98 ? -10.916 4.278 15.393 1.00 83.88 98 TYR A O 1
ATOM 771 N N . GLU A 1 99 ? -8.823 4.824 14.820 1.00 81.50 99 GLU A N 1
ATOM 772 C CA . GLU A 1 99 ? -8.420 5.265 16.165 1.00 81.50 99 GLU A CA 1
ATOM 773 C C . GLU A 1 99 ? -9.249 6.471 16.624 1.00 81.50 99 GLU A C 1
ATOM 775 O O . GLU A 1 99 ? -9.782 6.475 17.732 1.00 81.50 99 GLU A O 1
ATOM 780 N N . LYS A 1 100 ? -9.417 7.479 15.755 1.00 86.25 100 LYS A N 1
ATOM 781 C CA . LYS A 1 100 ? -10.229 8.667 16.052 1.00 86.25 100 LYS A CA 1
ATOM 782 C C . LYS A 1 100 ? -11.707 8.320 16.228 1.00 86.25 100 LYS A C 1
ATOM 784 O O . LYS A 1 100 ? -12.347 8.861 17.126 1.00 86.25 100 LYS A O 1
ATOM 789 N N . GLN A 1 101 ? -12.246 7.444 15.380 1.00 87.50 101 GLN A N 1
ATOM 790 C CA . GLN A 1 101 ? -13.625 6.971 15.496 1.00 87.50 101 GLN A CA 1
ATOM 791 C C . GLN A 1 101 ? -13.846 6.252 16.829 1.00 87.50 101 GLN A C 1
ATOM 793 O O . GLN A 1 101 ? -14.801 6.566 17.532 1.00 87.50 101 GLN A O 1
ATOM 798 N N . LEU A 1 102 ? -12.953 5.324 17.183 1.00 84.62 102 LEU A N 1
ATOM 799 C CA . LEU A 1 102 ? -13.042 4.570 18.427 1.00 84.62 102 LEU A CA 1
ATOM 800 C C . LEU A 1 102 ? -12.931 5.495 19.644 1.00 84.62 102 LEU A C 1
ATOM 802 O O . LEU A 1 102 ? -13.750 5.401 20.549 1.00 84.62 102 LEU A O 1
ATOM 806 N N . ALA A 1 103 ? -11.973 6.426 19.648 1.00 85.56 103 ALA A N 1
ATOM 807 C CA . ALA A 1 103 ? -11.846 7.412 20.719 1.00 85.56 103 ALA A CA 1
ATOM 808 C C . ALA A 1 103 ? -13.131 8.242 20.873 1.00 85.56 103 ALA A C 1
ATOM 810 O O . ALA A 1 103 ? -13.680 8.319 21.968 1.00 85.56 103 ALA A O 1
ATOM 811 N N . GLY A 1 104 ? -13.658 8.786 19.771 1.00 89.19 104 GLY A N 1
ATOM 812 C CA . GLY A 1 104 ? -14.882 9.590 19.791 1.00 89.19 104 GLY A CA 1
ATOM 813 C C . GLY A 1 104 ? -16.119 8.817 20.256 1.00 89.19 104 GLY A C 1
ATOM 814 O O . GLY A 1 104 ? -16.924 9.360 21.002 1.00 89.19 104 GLY A O 1
ATOM 815 N N . ALA A 1 105 ? -16.253 7.547 19.868 1.00 90.50 105 ALA A N 1
ATOM 816 C CA . ALA A 1 105 ? -17.371 6.699 20.281 1.00 90.50 105 ALA A CA 1
ATOM 817 C C . ALA A 1 105 ? -17.310 6.287 21.763 1.00 90.50 105 ALA A C 1
ATOM 819 O O . ALA A 1 105 ? -18.329 5.913 22.341 1.00 90.50 105 ALA A O 1
ATOM 820 N N . LEU A 1 106 ? -16.126 6.338 22.381 1.00 90.31 106 LEU A N 1
ATOM 821 C CA . LEU A 1 106 ? -15.924 5.911 23.763 1.00 90.31 106 LEU A CA 1
ATOM 822 C C . LEU A 1 106 ? -15.923 7.065 24.763 1.00 90.31 106 LEU A C 1
ATOM 824 O O . LEU A 1 106 ? -16.409 6.859 25.869 1.00 90.31 106 LEU A O 1
ATOM 828 N N . THR A 1 107 ? -15.403 8.246 24.414 1.00 92.88 107 THR A N 1
ATOM 829 C CA . THR A 1 107 ? -15.186 9.343 25.376 1.00 92.88 107 THR A CA 1
ATOM 830 C C . THR A 1 107 ? -16.454 9.722 26.150 1.00 92.88 107 THR A C 1
ATOM 832 O O . THR A 1 107 ? -16.516 9.480 27.354 1.00 92.88 107 THR A O 1
ATOM 835 N N . GLU A 1 108 ? -17.485 10.245 25.481 1.00 93.81 108 GLU A N 1
ATOM 836 C CA . GLU A 1 108 ? -18.690 10.737 26.170 1.00 93.81 108 GLU A CA 1
ATOM 837 C C . GLU A 1 108 ? -19.496 9.619 26.860 1.00 93.81 108 GLU A C 1
ATOM 839 O O . GLU A 1 108 ? -19.953 9.816 27.994 1.00 93.81 108 GLU A O 1
ATOM 844 N N . PRO A 1 109 ? -19.677 8.423 26.256 1.00 94.00 109 PRO A N 1
ATOM 845 C CA . PRO A 1 109 ? -20.429 7.364 26.922 1.00 94.00 109 PRO A CA 1
ATOM 846 C C . PRO A 1 109 ? -19.700 6.785 28.137 1.00 94.00 109 PRO A C 1
ATOM 848 O O . PRO A 1 109 ? -20.351 6.440 29.121 1.00 94.00 109 PRO A O 1
ATOM 851 N N . VAL A 1 110 ? -18.366 6.686 28.104 1.00 92.25 110 VAL A N 1
ATOM 852 C CA . VAL A 1 110 ? -17.584 6.229 29.264 1.00 92.25 110 VAL A CA 1
ATOM 853 C C . VAL A 1 110 ? -17.653 7.252 30.397 1.00 92.25 110 VAL A C 1
ATOM 855 O O . VAL A 1 110 ? -17.880 6.855 31.538 1.00 92.25 110 VAL A O 1
ATOM 858 N N . GLU A 1 111 ? -17.532 8.547 30.098 1.00 93.69 111 GLU A N 1
ATOM 859 C CA . GLU A 1 111 ? -17.711 9.619 31.089 1.00 93.69 111 GLU A CA 1
ATOM 860 C C . GLU A 1 111 ? -19.108 9.561 31.722 1.00 93.69 111 GLU A C 1
ATOM 862 O O . GLU A 1 111 ? -19.237 9.506 32.943 1.00 93.69 111 GLU A O 1
ATOM 867 N N . SER A 1 112 ? -20.155 9.436 30.903 1.00 94.50 112 SER A N 1
ATOM 868 C CA . SER A 1 112 ? -21.541 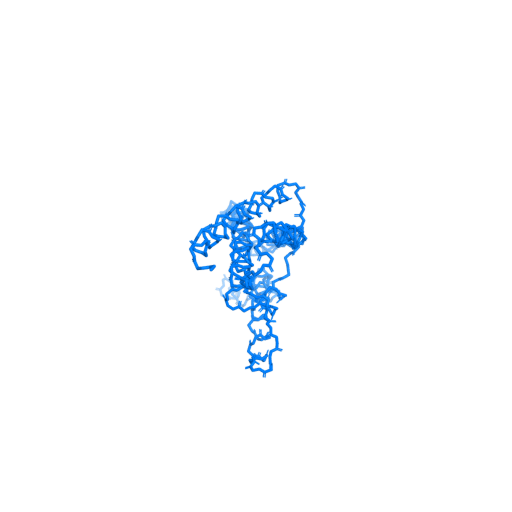9.322 31.380 1.00 94.50 112 SER A CA 1
ATOM 869 C C . SER A 1 112 ? -21.761 8.104 32.289 1.00 94.50 112 SER A C 1
ATOM 871 O O . SER A 1 112 ? -22.490 8.181 33.279 1.00 94.50 112 SER A O 1
ATOM 873 N N . LEU A 1 113 ? -21.129 6.967 31.975 1.00 93.19 113 LEU A N 1
ATOM 874 C CA . LEU A 1 113 ? -21.202 5.748 32.787 1.00 93.19 113 LEU A CA 1
ATOM 875 C C . LEU A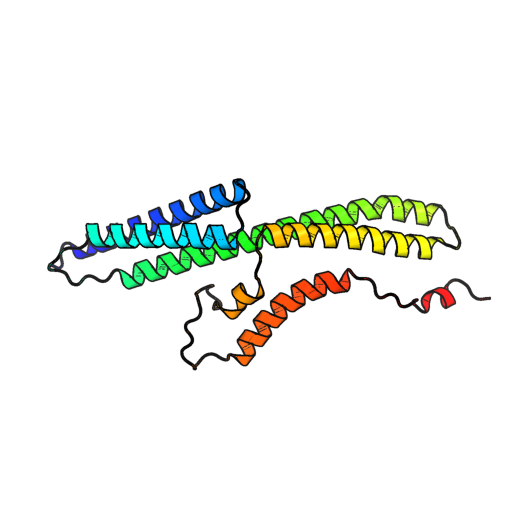 1 113 ? -20.476 5.890 34.131 1.00 93.19 113 LEU A C 1
ATOM 877 O O . LEU A 1 113 ? -20.910 5.288 35.120 1.00 93.19 113 LEU A O 1
ATOM 881 N N . PHE A 1 114 ? -19.392 6.668 34.176 1.00 90.44 114 PHE A N 1
ATOM 882 C CA . PHE A 1 114 ? -18.714 6.993 35.428 1.00 90.44 114 PHE A CA 1
ATOM 883 C C . PHE A 1 114 ? -19.550 7.923 36.305 1.00 90.44 114 PHE A C 1
ATOM 885 O O . PHE A 1 114 ? -19.715 7.624 37.486 1.00 90.44 114 PHE A O 1
ATOM 892 N N . GLU A 1 115 ? -20.144 8.970 35.731 1.00 93.19 115 GLU A N 1
ATOM 893 C CA . GLU A 1 115 ? -21.015 9.903 36.462 1.00 93.19 115 GLU A CA 1
ATOM 894 C C . GLU A 1 115 ? -22.262 9.215 37.039 1.00 93.19 115 GLU A C 1
ATOM 896 O O . GLU A 1 115 ? -22.710 9.537 38.139 1.00 93.19 115 GLU A O 1
ATOM 901 N N . ALA A 1 116 ? -22.811 8.218 36.337 1.00 92.75 116 ALA A N 1
ATOM 902 C CA . ALA A 1 116 ? -23.956 7.452 36.828 1.00 92.75 116 ALA A CA 1
ATOM 903 C C . ALA A 1 116 ? -23.636 6.595 38.072 1.00 92.75 116 ALA A C 1
ATOM 905 O O . ALA A 1 116 ? -24.543 6.291 38.849 1.00 92.75 116 ALA A O 1
ATOM 906 N N . GLY A 1 117 ? -22.375 6.178 38.261 1.00 86.31 117 GLY A N 1
ATOM 907 C CA . GLY A 1 117 ? -21.915 5.453 39.455 1.00 86.31 117 GLY A CA 1
ATOM 908 C C . GLY A 1 117 ? -22.641 4.130 39.759 1.00 86.31 117 GLY A C 1
ATOM 909 O O . GLY A 1 117 ? -22.685 3.699 40.913 1.00 86.31 117 GLY A O 1
ATOM 910 N N . GLY A 1 118 ? -23.251 3.495 38.754 1.00 89.12 118 GLY A N 1
ATOM 911 C CA . GLY A 1 118 ? -24.029 2.265 38.900 1.00 89.12 118 GLY A CA 1
ATOM 912 C C . GLY A 1 118 ? -23.184 1.043 39.280 1.00 89.12 118 GLY A C 1
ATOM 913 O O . GLY A 1 118 ? -22.006 0.926 38.944 1.00 89.12 118 GLY A O 1
ATOM 914 N N . ARG A 1 119 ? -23.801 0.054 39.945 1.00 87.69 119 ARG A N 1
ATOM 915 C CA . ARG A 1 119 ? -23.133 -1.236 40.241 1.00 87.69 119 ARG A CA 1
ATOM 916 C C . ARG A 1 119 ? -22.728 -1.995 38.973 1.00 87.69 119 ARG A C 1
ATOM 918 O O . ARG A 1 119 ? -21.828 -2.826 39.011 1.00 87.69 119 ARG A O 1
ATOM 925 N N . ASP A 1 120 ? -23.395 -1.709 37.864 1.00 89.06 120 ASP A N 1
ATOM 926 C CA . ASP A 1 120 ? -23.165 -2.269 36.539 1.00 89.06 120 ASP A CA 1
ATOM 927 C C . ASP A 1 120 ? -22.239 -1.408 35.657 1.00 89.06 120 ASP A C 1
ATOM 929 O O . ASP A 1 120 ? -21.955 -1.822 34.534 1.00 89.06 120 ASP A O 1
ATOM 933 N N . THR A 1 121 ? -21.709 -0.270 36.141 1.00 90.38 121 THR A N 1
ATOM 934 C CA . THR A 1 121 ? -20.863 0.657 35.354 1.00 90.38 121 THR A CA 1
ATOM 935 C C . THR A 1 121 ? -19.762 -0.075 34.585 1.00 90.38 121 THR A C 1
ATOM 937 O O . THR A 1 121 ? -19.613 0.114 33.379 1.00 90.38 121 THR A O 1
ATOM 940 N N 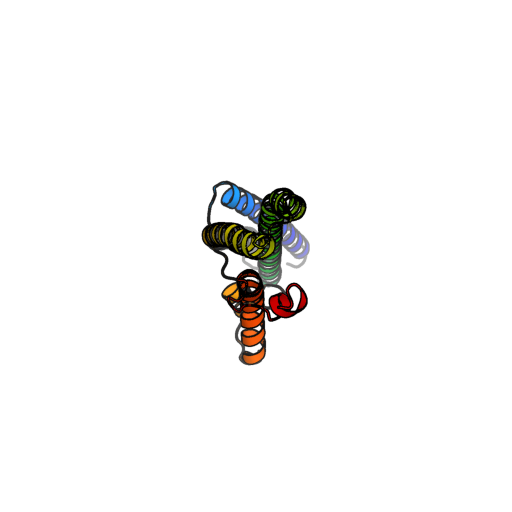. TRP A 1 122 ? -19.029 -0.982 35.234 1.00 86.81 122 TRP A N 1
ATOM 941 C CA . TRP A 1 122 ? -17.947 -1.724 34.580 1.00 86.81 122 TRP A CA 1
ATOM 942 C C . TRP A 1 122 ? -18.426 -2.745 33.547 1.00 86.81 122 TRP A C 1
ATOM 944 O O . TRP A 1 122 ? -17.776 -2.923 32.516 1.00 86.81 122 TRP A O 1
ATOM 954 N N . VAL A 1 123 ? -19.563 -3.401 33.791 1.00 88.25 123 VAL A N 1
ATOM 955 C CA . VAL A 1 123 ? -20.182 -4.314 32.818 1.00 88.25 123 VAL A CA 1
ATOM 956 C C . VAL A 1 123 ? -20.586 -3.528 31.571 1.00 88.25 123 VAL A C 1
ATOM 958 O O . VAL A 1 123 ? -20.278 -3.944 30.452 1.00 88.25 123 VAL A O 1
ATOM 961 N N . SER A 1 124 ? -21.192 -2.357 31.768 1.00 89.44 124 SER A N 1
ATOM 962 C CA . SER A 1 124 ? -21.611 -1.446 30.704 1.00 89.44 124 SER A CA 1
ATOM 963 C C . SER A 1 124 ? -20.427 -0.894 29.903 1.00 89.44 124 SER A C 1
ATOM 965 O O . SER A 1 124 ? -20.470 -0.935 28.672 1.00 89.44 124 SER A O 1
ATOM 967 N N . ILE A 1 125 ? -19.335 -0.481 30.562 1.00 83.62 125 ILE A N 1
ATOM 968 C CA . ILE A 1 125 ? -18.100 -0.027 29.895 1.00 83.62 125 ILE A CA 1
ATOM 969 C C . ILE A 1 125 ? -17.489 -1.148 29.048 1.00 83.62 125 ILE A C 1
ATOM 971 O O . ILE A 1 125 ? -17.139 -0.916 27.894 1.00 83.62 125 ILE A O 1
ATOM 975 N N . ARG A 1 126 ? -17.392 -2.379 29.570 1.00 84.50 126 ARG A N 1
ATOM 976 C CA . ARG A 1 126 ? -16.860 -3.518 28.798 1.00 84.50 126 ARG A CA 1
ATOM 977 C C . ARG A 1 126 ? -17.724 -3.837 27.581 1.00 84.50 126 ARG A C 1
ATOM 979 O O . ARG A 1 126 ? -17.191 -4.071 26.499 1.00 84.50 126 ARG A O 1
ATOM 986 N N . GLY A 1 127 ? -19.048 -3.832 27.749 1.00 85.69 127 GLY A N 1
ATOM 987 C CA . GLY A 1 127 ? -19.990 -4.059 26.655 1.00 85.69 127 GLY A CA 1
ATOM 988 C C . GLY A 1 127 ? -19.897 -2.984 25.571 1.00 85.69 127 GLY A C 1
ATOM 989 O O . GLY A 1 127 ? -19.883 -3.312 24.388 1.00 85.69 127 GLY A O 1
ATOM 990 N N . LEU A 1 128 ? -19.794 -1.713 25.968 1.00 88.69 128 LEU A N 1
ATOM 991 C CA . LEU A 1 128 ? -19.563 -0.592 25.058 1.00 88.69 128 LEU A CA 1
ATOM 992 C C . LEU A 1 128 ? -18.237 -0.750 24.315 1.00 88.69 128 LEU A C 1
ATOM 994 O O . LEU A 1 128 ? -18.226 -0.740 23.087 1.00 88.69 128 LEU A O 1
ATOM 998 N N . LEU A 1 129 ? -17.144 -0.953 25.054 1.00 83.56 129 LEU A N 1
ATOM 999 C CA . LEU A 1 129 ? -15.819 -1.104 24.478 1.00 83.56 129 LEU A CA 1
ATOM 1000 C C . LEU A 1 129 ? -15.807 -2.232 23.448 1.00 83.56 129 LEU A C 1
ATOM 1002 O O . LEU A 1 129 ? -15.329 -2.003 22.345 1.00 83.56 129 LEU A O 1
ATOM 1006 N N . LYS A 1 130 ? -16.395 -3.398 23.757 1.00 84.00 130 LYS A N 1
ATOM 1007 C CA . LYS A 1 130 ? -16.514 -4.524 22.818 1.00 84.00 130 LYS A CA 1
ATOM 1008 C C . LYS A 1 130 ? -17.270 -4.140 21.542 1.00 84.00 130 LYS A C 1
ATOM 1010 O O . LYS A 1 130 ? -16.776 -4.416 20.454 1.00 84.00 130 LYS A O 1
ATOM 1015 N N . ARG A 1 131 ? -18.428 -3.479 21.655 1.00 87.44 131 ARG A N 1
ATOM 1016 C CA . ARG A 1 131 ? -19.239 -3.091 20.486 1.00 87.44 131 ARG A CA 1
ATOM 1017 C C . ARG A 1 131 ? -18.517 -2.098 19.579 1.00 87.44 131 ARG A C 1
ATOM 1019 O O . ARG A 1 131 ? -18.401 -2.350 18.384 1.00 87.44 131 ARG A O 1
ATOM 1026 N N . GLU A 1 132 ? -18.008 -1.000 20.133 1.00 85.69 132 GLU A N 1
ATOM 1027 C CA . GLU A 1 132 ? -17.360 0.050 19.329 1.00 85.69 132 GLU A CA 1
ATOM 1028 C C . GLU A 1 132 ? -16.080 -0.454 18.658 1.00 85.69 132 GLU A C 1
ATOM 1030 O O . GLU A 1 132 ? -15.791 -0.167 17.496 1.00 85.69 132 GLU A O 1
ATOM 1035 N N . THR A 1 133 ? -15.351 -1.298 19.375 1.00 80.38 133 THR A N 1
ATOM 1036 C CA . THR A 1 133 ? -14.221 -2.074 18.871 1.00 80.38 133 THR A CA 1
ATOM 1037 C C . THR A 1 133 ? -14.607 -2.955 17.681 1.00 80.38 133 THR A C 1
ATOM 1039 O O . THR A 1 133 ? -13.949 -2.906 16.642 1.00 80.38 133 THR A O 1
ATOM 1042 N N . GLU A 1 134 ? -15.658 -3.772 17.803 1.00 81.06 134 GLU A N 1
ATOM 1043 C CA . GLU A 1 134 ? -16.118 -4.662 16.729 1.00 81.06 134 GLU A CA 1
ATOM 1044 C C . GLU A 1 134 ? -16.550 -3.874 15.485 1.00 81.06 134 GLU A C 1
ATOM 1046 O O . GLU A 1 134 ? -16.230 -4.271 14.359 1.00 81.06 134 GLU A O 1
ATOM 1051 N N . VAL A 1 135 ? -17.208 -2.727 15.679 1.00 85.75 135 VAL A N 1
ATOM 1052 C CA . VAL A 1 135 ? -17.577 -1.795 14.604 1.00 85.75 135 VAL A CA 1
ATOM 1053 C C . VAL A 1 135 ? -16.331 -1.238 13.911 1.00 85.75 135 VAL A C 1
ATOM 1055 O O . VAL A 1 135 ? -16.234 -1.304 12.682 1.00 85.75 135 VAL A O 1
ATOM 1058 N N . ALA A 1 136 ? -15.353 -0.739 14.673 1.00 82.06 136 ALA A N 1
ATOM 1059 C CA . ALA A 1 136 ? -14.116 -0.186 14.124 1.00 82.06 136 ALA A CA 1
ATOM 1060 C C . ALA A 1 136 ? -13.302 -1.241 13.353 1.00 82.06 136 ALA A C 1
ATOM 1062 O O . ALA A 1 136 ? -12.842 -0.971 12.245 1.00 82.06 136 ALA A O 1
ATOM 1063 N N . VAL A 1 137 ? -13.172 -2.462 13.886 1.00 78.06 137 VAL A N 1
ATOM 1064 C CA . VAL A 1 137 ? -12.467 -3.568 13.211 1.00 78.06 137 VAL A CA 1
ATOM 1065 C C . VAL A 1 137 ? -13.176 -3.988 11.932 1.00 78.06 137 VAL A C 1
ATOM 1067 O O . VAL A 1 137 ? -12.512 -4.206 10.921 1.00 78.06 137 VAL A O 1
ATOM 1070 N N . SER A 1 138 ? -14.506 -4.096 11.954 1.00 81.12 138 SER A N 1
ATOM 1071 C CA . SER A 1 138 ? -15.281 -4.487 10.771 1.00 81.12 138 SER A CA 1
ATOM 1072 C C . SER A 1 138 ? -15.143 -3.457 9.650 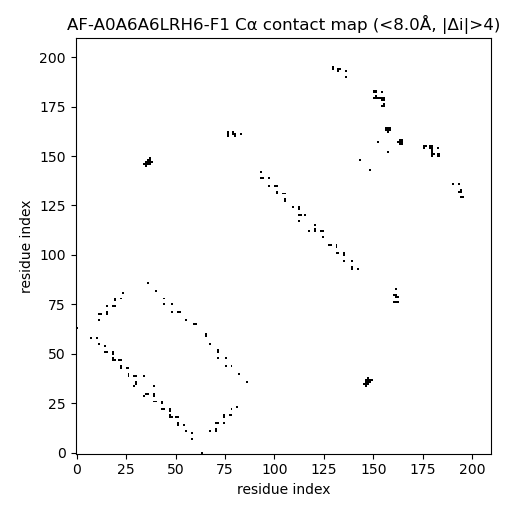1.00 81.12 138 SER A C 1
ATOM 1074 O O . SER A 1 138 ? -14.929 -3.830 8.497 1.00 81.12 138 SER A O 1
ATOM 1076 N N . GLY A 1 139 ? -15.186 -2.164 9.991 1.00 85.81 139 GLY A N 1
ATOM 1077 C CA . GLY A 1 139 ? -14.930 -1.084 9.039 1.00 85.81 139 GLY A CA 1
ATOM 1078 C C . GLY A 1 139 ? -13.504 -1.122 8.489 1.00 85.81 139 GLY A C 1
ATOM 1079 O O . GLY A 1 139 ? -13.312 -1.105 7.277 1.00 85.81 139 GLY A O 1
ATOM 1080 N N . LEU A 1 140 ? -12.507 -1.249 9.367 1.00 81.50 140 LEU A N 1
ATOM 1081 C CA . LEU A 1 140 ? -11.100 -1.325 8.975 1.00 81.50 140 LEU A CA 1
ATOM 1082 C C . LEU A 1 140 ? -10.827 -2.517 8.041 1.00 81.50 140 LEU A C 1
ATOM 1084 O O . LEU A 1 140 ? -10.077 -2.387 7.079 1.00 81.50 140 LEU A O 1
ATOM 1088 N N . LEU A 1 141 ? -11.450 -3.670 8.296 1.00 80.44 141 LEU A N 1
ATOM 1089 C CA . LEU A 1 141 ? -11.359 -4.857 7.444 1.00 80.44 141 LEU A CA 1
ATOM 1090 C C . LEU A 1 141 ? -11.967 -4.639 6.058 1.00 80.44 141 LEU A C 1
ATOM 1092 O O . LEU A 1 141 ? -11.364 -5.045 5.066 1.00 80.44 141 LEU A O 1
ATOM 1096 N N . ALA A 1 142 ? -13.141 -4.011 5.990 1.00 84.25 142 ALA A N 1
ATOM 1097 C CA . ALA A 1 142 ? -13.781 -3.683 4.722 1.00 84.25 142 ALA A CA 1
ATOM 1098 C C . ALA A 1 142 ? -12.915 -2.712 3.903 1.00 84.25 142 ALA A C 1
ATOM 1100 O O . ALA A 1 142 ? -12.668 -2.960 2.722 1.00 84.25 142 ALA A O 1
ATOM 1101 N N . ASP A 1 143 ? -12.373 -1.676 4.550 1.00 83.38 143 ASP A N 1
ATOM 1102 C CA . ASP A 1 143 ? -11.466 -0.714 3.920 1.00 83.38 143 ASP A CA 1
ATOM 1103 C C . ASP A 1 143 ? -10.173 -1.413 3.437 1.00 83.38 143 ASP A C 1
ATOM 1105 O O . ASP A 1 143 ? -9.770 -1.224 2.288 1.00 83.38 143 ASP A O 1
ATOM 1109 N N . PHE A 1 144 ? -9.563 -2.300 4.238 1.00 78.12 144 PHE A N 1
ATOM 1110 C CA . PHE A 1 144 ? -8.386 -3.081 3.821 1.00 78.12 144 PHE A CA 1
ATOM 1111 C C . PHE A 1 144 ? -8.658 -4.018 2.641 1.00 78.12 144 PHE A C 1
ATOM 1113 O O . PHE A 1 144 ? -7.812 -4.142 1.753 1.00 78.12 144 PHE A O 1
ATOM 1120 N N . ALA A 1 145 ? -9.814 -4.684 2.635 1.00 78.88 145 ALA A N 1
ATOM 1121 C CA . ALA A 1 145 ? -10.213 -5.567 1.547 1.00 78.88 145 ALA A CA 1
ATOM 1122 C C . ALA A 1 145 ? -10.448 -4.774 0.256 1.00 78.88 145 ALA A C 1
ATOM 1124 O O . ALA A 1 145 ? -9.960 -5.176 -0.798 1.00 78.88 145 ALA A O 1
ATOM 1125 N N . SER A 1 146 ? -11.118 -3.619 0.346 1.00 80.12 146 SER A N 1
ATOM 1126 C CA . SER A 1 146 ? -11.331 -2.720 -0.797 1.00 80.12 146 SER A CA 1
ATOM 1127 C C . SER A 1 146 ? -10.020 -2.170 -1.366 1.00 80.12 146 SER A C 1
ATOM 1129 O O . SER A 1 146 ? -9.887 -1.990 -2.572 1.00 80.12 146 SER A O 1
ATOM 1131 N N . PHE A 1 147 ? -9.016 -1.976 -0.508 1.00 77.25 147 PHE A N 1
ATOM 1132 C CA . PHE A 1 147 ? -7.681 -1.554 -0.913 1.00 77.25 147 PHE A CA 1
ATOM 1133 C C . PHE A 1 147 ? -6.831 -2.705 -1.484 1.00 77.25 147 PHE A C 1
ATOM 1135 O O . PHE A 1 147 ? -5.735 -2.450 -1.964 1.00 77.25 147 PHE A O 1
ATOM 1142 N N . GLU A 1 148 ? -7.308 -3.956 -1.483 1.00 71.56 148 GLU A N 1
ATOM 1143 C CA . GLU A 1 148 ? -6.573 -5.149 -1.944 1.00 71.56 148 GLU A CA 1
ATOM 1144 C C . GLU A 1 148 ? -5.200 -5.344 -1.267 1.00 71.56 148 GLU A C 1
ATOM 1146 O O . GLU A 1 148 ? -4.191 -5.644 -1.916 1.00 71.56 148 GLU A O 1
ATOM 1151 N N . LEU A 1 149 ? -5.125 -5.162 0.054 1.00 67.62 149 LEU A N 1
ATOM 1152 C CA . LEU A 1 149 ? -3.848 -5.248 0.764 1.00 67.62 149 LEU A CA 1
ATOM 1153 C C . LEU A 1 149 ? -3.413 -6.703 1.048 1.00 67.62 149 LEU A C 1
ATOM 1155 O O . LEU A 1 149 ? -3.873 -7.314 2.009 1.00 67.62 149 LEU A O 1
ATOM 1159 N N . ASP A 1 150 ? -2.431 -7.225 0.301 1.00 66.25 150 ASP A N 1
ATOM 1160 C CA . ASP A 1 150 ? -1.718 -8.471 0.641 1.00 66.25 150 ASP A CA 1
ATOM 1161 C C . ASP A 1 150 ? -0.332 -8.179 1.246 1.00 66.25 150 ASP A C 1
ATOM 1163 O O . ASP A 1 150 ? 0.702 -8.150 0.569 1.00 66.25 150 ASP A O 1
ATOM 1167 N N . ARG A 1 151 ? -0.308 -7.952 2.566 1.00 63.38 151 ARG A N 1
ATOM 1168 C CA . ARG A 1 151 ? 0.927 -7.643 3.306 1.00 63.38 151 ARG A CA 1
ATOM 1169 C C . ARG A 1 151 ? 1.889 -8.831 3.378 1.00 63.38 151 ARG A C 1
ATOM 1171 O O . ARG A 1 151 ? 3.098 -8.627 3.494 1.00 63.38 151 ARG A O 1
ATOM 1178 N N . PHE A 1 152 ? 1.370 -10.056 3.313 1.00 61.84 152 PHE A N 1
ATOM 1179 C CA . PHE A 1 152 ? 2.209 -11.247 3.294 1.00 61.84 152 PHE A CA 1
ATOM 1180 C C . PHE A 1 152 ? 2.995 -11.296 1.988 1.00 61.84 152 PHE A C 1
ATOM 1182 O O . PHE A 1 152 ? 4.219 -11.357 2.028 1.00 61.84 152 PHE A O 1
ATOM 1189 N N . SER A 1 153 ? 2.313 -11.186 0.845 1.00 64.06 153 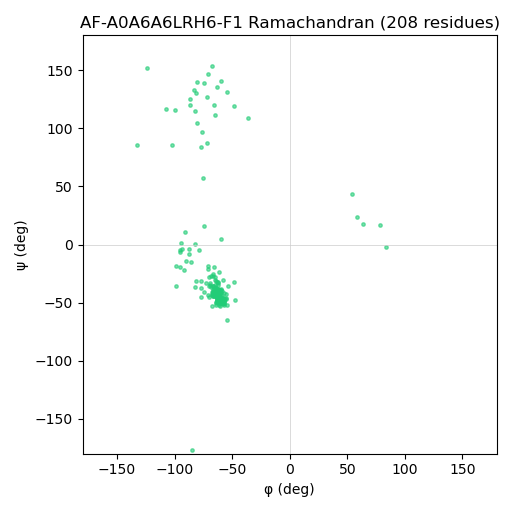SER A N 1
ATOM 1190 C CA . SER A 1 153 ? 2.960 -11.155 -0.469 1.00 64.06 153 SER A CA 1
ATOM 1191 C C . SER A 1 153 ? 3.918 -9.973 -0.607 1.00 64.06 153 SER A C 1
ATOM 1193 O O . SER A 1 153 ? 5.027 -10.147 -1.116 1.00 64.06 153 SER A O 1
ATOM 1195 N N . ALA A 1 154 ? 3.558 -8.801 -0.074 1.00 67.75 154 ALA A N 1
ATOM 1196 C CA . ALA A 1 154 ? 4.442 -7.640 -0.065 1.00 67.75 154 ALA A CA 1
ATOM 1197 C C . ALA A 1 154 ? 5.787 -7.936 0.625 1.00 67.75 154 ALA A C 1
ATOM 1199 O O . ALA A 1 154 ? 6.830 -7.708 0.031 1.00 67.75 154 ALA A O 1
ATOM 1200 N N . VAL A 1 155 ? 5.797 -8.506 1.834 1.00 68.19 155 VAL A N 1
ATOM 1201 C CA . VAL A 1 155 ? 7.053 -8.764 2.575 1.00 68.19 155 VAL A CA 1
ATOM 1202 C C . VAL A 1 155 ? 7.755 -10.048 2.118 1.00 68.19 155 VAL A C 1
ATOM 1204 O O . VAL A 1 155 ? 8.978 -10.149 2.164 1.00 68.19 155 VAL A O 1
ATOM 1207 N N . PHE A 1 156 ? 6.994 -11.050 1.683 1.00 72.81 156 PHE A N 1
ATOM 1208 C CA . PHE A 1 156 ? 7.531 -12.351 1.298 1.00 72.81 156 PHE A CA 1
ATOM 1209 C C . PHE A 1 156 ? 8.182 -12.322 -0.086 1.00 72.81 156 PHE A C 1
ATOM 1211 O O . PHE A 1 156 ? 9.284 -12.839 -0.268 1.00 72.81 156 PHE A O 1
ATOM 1218 N N . ASN A 1 157 ? 7.510 -11.700 -1.057 1.00 70.25 157 ASN A N 1
ATOM 1219 C CA . ASN A 1 157 ? 7.970 -11.673 -2.441 1.00 70.25 157 ASN A CA 1
ATOM 1220 C C . ASN A 1 157 ? 8.925 -10.521 -2.733 1.00 70.25 157 ASN A C 1
ATOM 1222 O O . ASN A 1 157 ? 9.429 -10.471 -3.846 1.00 70.25 157 ASN A O 1
ATOM 1226 N N . HIS A 1 158 ? 9.188 -9.624 -1.778 1.00 74.69 158 HIS A N 1
ATOM 1227 C CA . HIS A 1 158 ? 10.045 -8.460 -1.996 1.00 74.69 158 HIS A CA 1
ATOM 1228 C C . HIS A 1 158 ? 11.199 -8.414 -0.985 1.00 74.69 158 HIS A C 1
ATOM 1230 O O . HIS A 1 158 ? 11.116 -8.984 0.108 1.00 74.69 158 HIS A O 1
ATOM 1236 N N . ASP A 1 159 ? 12.321 -7.816 -1.373 1.00 75.94 159 ASP A N 1
ATOM 1237 C CA . ASP A 1 159 ? 13.458 -7.549 -0.494 1.00 75.94 159 ASP A CA 1
ATOM 1238 C C . ASP A 1 159 ? 13.299 -6.230 0.285 1.00 75.94 159 ASP A C 1
ATOM 1240 O O . ASP A 1 159 ? 12.260 -5.570 0.229 1.00 75.94 159 ASP A O 1
ATOM 1244 N N . ASN A 1 160 ? 14.316 -5.861 1.070 1.00 72.00 160 ASN A N 1
ATOM 1245 C CA . ASN A 1 160 ? 14.283 -4.644 1.890 1.00 72.00 160 ASN A CA 1
ATOM 1246 C C . ASN A 1 160 ? 14.238 -3.359 1.050 1.00 72.00 160 ASN A C 1
ATOM 1248 O O . ASN A 1 160 ? 13.820 -2.320 1.557 1.00 72.00 160 ASN A O 1
ATOM 1252 N N . ASP A 1 161 ? 14.618 -3.444 -0.224 1.00 68.81 161 ASP A N 1
ATOM 1253 C CA . ASP A 1 161 ? 14.543 -2.351 -1.188 1.00 68.81 161 ASP A CA 1
ATOM 1254 C C . ASP A 1 161 ? 13.201 -2.357 -1.945 1.00 68.81 161 ASP A C 1
ATOM 1256 O O . ASP A 1 161 ? 13.023 -1.611 -2.906 1.00 68.81 161 ASP A O 1
ATOM 1260 N N . SER A 1 162 ? 12.233 -3.170 -1.495 1.00 54.34 162 SER A N 1
ATOM 1261 C CA . SER A 1 162 ? 10.933 -3.403 -2.137 1.00 54.34 162 SER A CA 1
ATOM 1262 C C . SER A 1 162 ? 11.019 -4.049 -3.523 1.00 54.34 162 SER A C 1
ATOM 1264 O O . SER A 1 162 ? 10.025 -4.032 -4.243 1.00 54.34 162 SER A O 1
ATOM 1266 N N . MET A 1 163 ? 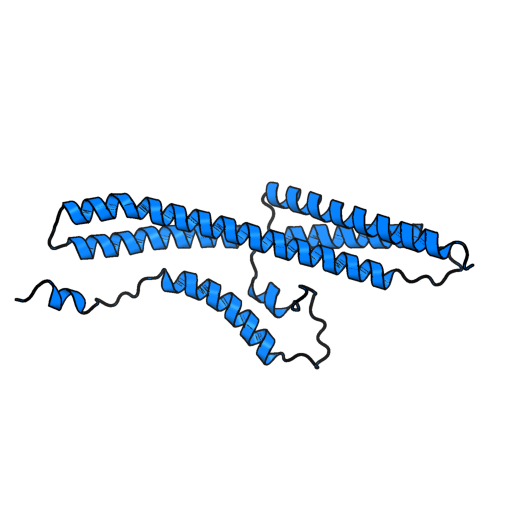12.149 -4.667 -3.887 1.00 67.69 163 MET A N 1
ATOM 1267 C CA . MET A 1 163 ? 12.287 -5.359 -5.168 1.00 67.69 163 MET A CA 1
ATOM 1268 C C . MET A 1 163 ? 11.720 -6.777 -5.097 1.00 67.69 163 MET A C 1
ATOM 1270 O O . MET A 1 163 ? 12.090 -7.492 -4.167 1.00 67.69 163 MET A O 1
ATOM 1274 N N . PRO A 1 164 ? 10.903 -7.239 -6.072 1.00 63.34 164 PRO A N 1
ATOM 1275 C CA . PRO A 1 164 ? 10.651 -8.641 -6.352 1.00 63.34 164 PRO A CA 1
ATOM 1276 C C . PRO A 1 164 ? 11.909 -9.473 -6.149 1.00 63.34 164 PRO A C 1
ATOM 1278 O O . PRO A 1 164 ? 12.891 -9.384 -6.891 1.00 63.34 164 PRO A O 1
ATOM 1281 N N . ARG A 1 165 ? 11.872 -10.257 -5.082 1.00 77.88 165 ARG A N 1
ATOM 1282 C CA . ARG A 1 165 ? 12.973 -11.062 -4.605 1.00 77.88 165 ARG A CA 1
ATOM 1283 C C . ARG A 1 165 ? 13.253 -12.132 -5.649 1.00 77.88 165 ARG A C 1
ATOM 1285 O O . ARG A 1 165 ? 12.397 -12.958 -5.967 1.00 77.88 165 ARG A O 1
ATOM 1292 N N . VAL A 1 166 ? 14.466 -12.120 -6.184 1.00 74.12 166 VAL A N 1
ATOM 1293 C CA . VAL A 1 166 ? 14.947 -13.180 -7.069 1.00 74.12 166 VAL A CA 1
ATOM 1294 C C . VAL A 1 166 ? 15.442 -14.316 -6.185 1.00 74.12 166 VAL A C 1
ATOM 1296 O O . VAL A 1 166 ? 16.398 -14.144 -5.437 1.00 74.12 166 VAL A O 1
ATOM 1299 N N . TRP A 1 167 ? 14.784 -15.471 -6.244 1.00 76.50 167 TRP A N 1
ATOM 1300 C CA . TRP A 1 167 ? 15.158 -16.640 -5.448 1.00 76.50 167 TRP A CA 1
ATOM 1301 C C . TRP A 1 167 ? 16.395 -17.305 -6.055 1.00 76.50 167 TRP A C 1
ATOM 1303 O O . TRP A 1 167 ? 16.296 -18.079 -7.006 1.00 76.50 167 TRP A O 1
ATOM 1313 N N . THR A 1 168 ? 17.573 -16.978 -5.525 1.00 79.12 168 THR A N 1
ATOM 1314 C CA . THR A 1 168 ? 18.857 -17.540 -5.976 1.00 79.12 168 THR A CA 1
ATOM 1315 C C . THR A 1 168 ? 19.311 -18.733 -5.133 1.00 79.12 168 THR A C 1
ATOM 1317 O O . THR A 1 168 ? 20.324 -19.360 -5.441 1.00 79.12 168 THR A O 1
ATOM 1320 N N . GLY A 1 169 ? 18.570 -19.051 -4.065 1.00 69.62 169 GLY A N 1
ATOM 1321 C CA . GLY A 1 169 ? 18.874 -20.124 -3.115 1.00 69.62 169 GLY A CA 1
ATOM 1322 C C . GLY A 1 169 ? 19.863 -19.708 -2.023 1.00 69.62 169 GLY A C 1
ATOM 1323 O O . GLY A 1 169 ? 20.160 -20.502 -1.135 1.00 69.62 169 GLY A O 1
ATOM 1324 N N . LYS A 1 170 ? 20.365 -18.467 -2.075 1.00 76.38 170 LYS A N 1
ATOM 1325 C CA . LYS A 1 170 ? 21.232 -17.868 -1.047 1.00 76.38 170 LYS A CA 1
ATOM 1326 C C . LYS A 1 170 ? 20.441 -17.141 0.036 1.00 76.38 170 LYS A C 1
ATOM 1328 O O . LYS A 1 170 ? 20.998 -16.779 1.068 1.00 76.38 170 LYS A O 1
ATOM 1333 N N . GLU A 1 171 ? 19.165 -16.883 -0.216 1.00 80.44 171 GLU A N 1
ATOM 1334 C CA . GLU A 1 171 ? 18.290 -16.165 0.693 1.00 80.44 171 GLU A CA 1
ATOM 1335 C C . GLU A 1 171 ? 17.896 -17.052 1.878 1.00 80.44 171 GLU A C 1
ATOM 1337 O O . GLU A 1 171 ? 17.558 -18.225 1.713 1.00 80.44 171 GLU A O 1
ATOM 1342 N N . ASP A 1 172 ? 17.866 -16.482 3.083 1.00 83.00 172 ASP A N 1
ATOM 1343 C CA . ASP A 1 172 ? 17.332 -17.179 4.251 1.00 83.00 172 ASP A CA 1
ATOM 1344 C C . ASP A 1 172 ? 15.798 -17.174 4.208 1.00 83.00 172 ASP A C 1
ATOM 1346 O O . ASP A 1 172 ? 15.117 -16.334 4.806 1.00 83.00 172 ASP A O 1
ATOM 1350 N N . ILE A 1 173 ? 15.252 -18.142 3.470 1.00 78.12 173 ILE A N 1
ATOM 1351 C CA . ILE A 1 173 ? 13.810 -18.337 3.281 1.00 78.12 173 ILE A CA 1
ATOM 1352 C C . ILE A 1 173 ? 13.091 -18.427 4.632 1.00 78.12 173 ILE A C 1
ATOM 1354 O O . ILE A 1 173 ? 11.971 -17.928 4.776 1.00 78.12 173 ILE A O 1
ATOM 1358 N N . ARG A 1 174 ? 13.723 -19.031 5.648 1.00 76.88 174 ARG A N 1
ATOM 1359 C CA . ARG A 1 174 ? 13.125 -19.180 6.978 1.00 76.88 174 ARG A CA 1
ATOM 1360 C C . ARG A 1 174 ? 12.959 -17.819 7.647 1.00 76.88 174 ARG A C 1
ATOM 1362 O O . ARG A 1 174 ? 11.886 -17.559 8.194 1.00 76.88 174 ARG A O 1
ATOM 1369 N N . THR A 1 175 ? 13.971 -16.961 7.579 1.00 81.19 175 THR A N 1
ATOM 1370 C CA . THR A 1 175 ? 13.904 -15.601 8.130 1.00 81.19 175 THR A CA 1
ATOM 1371 C C . THR A 1 175 ? 12.890 -14.742 7.371 1.00 81.19 175 THR A C 1
ATOM 1373 O O . THR A 1 175 ? 12.011 -14.156 7.994 1.00 81.19 175 THR A O 1
ATOM 1376 N N . ILE A 1 176 ? 12.876 -14.793 6.037 1.00 74.94 176 ILE A N 1
ATOM 1377 C CA . ILE A 1 176 ? 11.915 -14.045 5.198 1.00 74.94 176 ILE A CA 1
ATOM 1378 C C . ILE A 1 176 ? 10.470 -14.458 5.488 1.00 74.94 176 ILE A C 1
ATOM 1380 O O . ILE A 1 176 ? 9.589 -13.620 5.680 1.00 74.94 176 ILE A O 1
ATOM 1384 N N . THR A 1 177 ? 10.218 -15.766 5.579 1.00 68.12 177 THR A N 1
ATOM 1385 C CA . THR A 1 177 ? 8.896 -16.291 5.943 1.00 68.12 177 THR A CA 1
ATOM 1386 C C . THR A 1 177 ? 8.492 -15.815 7.335 1.00 68.12 177 THR A C 1
ATOM 1388 O O . THR A 1 177 ? 7.329 -15.484 7.563 1.00 68.12 177 THR A O 1
ATOM 1391 N N . LYS A 1 178 ? 9.434 -15.790 8.284 1.00 70.12 178 LYS A N 1
ATOM 1392 C CA . LYS A 1 178 ? 9.188 -15.341 9.656 1.00 70.12 178 LYS A CA 1
ATOM 1393 C C . LYS A 1 178 ? 8.861 -13.850 9.705 1.00 70.12 178 LYS A C 1
ATOM 1395 O O . LYS A 1 178 ? 7.935 -13.486 10.424 1.00 70.12 178 LYS A O 1
ATOM 1400 N N . ASP A 1 179 ? 9.532 -13.025 8.913 1.00 73.69 179 ASP A N 1
ATOM 1401 C CA . ASP A 1 179 ? 9.281 -11.584 8.840 1.00 73.69 179 ASP A CA 1
ATOM 1402 C C . ASP A 1 179 ? 7.950 -11.274 8.153 1.00 73.69 179 ASP A C 1
ATOM 1404 O O . ASP A 1 179 ? 7.150 -10.505 8.687 1.00 73.69 179 ASP A O 1
ATOM 1408 N N . ALA A 1 180 ? 7.636 -11.946 7.041 1.00 70.12 180 ALA A N 1
ATOM 1409 C CA . ALA A 1 180 ? 6.339 -11.823 6.372 1.00 70.12 180 ALA A CA 1
ATOM 1410 C C . ALA A 1 180 ? 5.184 -12.277 7.276 1.00 70.12 180 ALA A C 1
ATOM 1412 O O . ALA A 1 180 ? 4.157 -11.596 7.395 1.00 70.12 180 ALA A O 1
ATOM 1413 N N . ARG A 1 181 ? 5.376 -13.392 7.994 1.00 63.56 181 ARG A N 1
ATOM 1414 C CA . ARG A 1 181 ? 4.448 -13.842 9.037 1.00 63.56 181 ARG A CA 1
ATOM 1415 C C . ARG A 1 181 ? 4.377 -12.849 10.183 1.00 63.56 181 ARG A C 1
ATOM 1417 O O . ARG A 1 181 ? 3.276 -12.608 10.639 1.00 63.56 181 ARG A O 1
ATOM 1424 N N . SER A 1 182 ? 5.481 -12.249 10.627 1.00 68.75 182 SER A N 1
ATOM 1425 C CA . SER A 1 182 ? 5.496 -11.243 11.697 1.00 68.75 182 SER A CA 1
ATOM 1426 C C . SER A 1 182 ? 4.772 -9.961 11.290 1.00 68.75 182 SER A C 1
ATOM 1428 O O . SER A 1 182 ? 4.017 -9.420 12.085 1.00 68.75 182 SER A O 1
ATOM 1430 N N . ALA A 1 183 ? 4.929 -9.482 10.056 1.00 67.06 183 ALA A N 1
ATOM 1431 C CA . ALA A 1 183 ? 4.224 -8.306 9.549 1.00 67.06 183 ALA A CA 1
ATOM 1432 C C . ALA A 1 183 ? 2.710 -8.549 9.432 1.00 67.06 183 ALA A C 1
ATOM 1434 O O . ALA A 1 183 ? 1.905 -7.690 9.806 1.00 67.06 183 ALA A O 1
ATOM 1435 N N . SER A 1 184 ? 2.335 -9.744 8.972 1.00 65.75 184 SER A N 1
ATOM 1436 C CA . SER A 1 184 ? 0.944 -10.207 8.935 1.00 65.75 184 SER A CA 1
ATOM 1437 C C . SER A 1 184 ? 0.394 -10.417 10.350 1.00 65.75 184 SER A C 1
ATOM 1439 O O . SER A 1 184 ? -0.705 -9.977 10.658 1.00 65.75 184 SER A O 1
ATOM 1441 N N . LEU A 1 185 ? 1.187 -11.004 11.250 1.00 59.12 185 LEU A N 1
ATOM 1442 C CA . LEU A 1 185 ? 0.850 -11.207 12.657 1.00 59.12 185 LEU A CA 1
ATOM 1443 C C . LEU A 1 185 ? 0.750 -9.896 13.413 1.00 59.12 185 LEU A C 1
ATOM 1445 O O . LEU A 1 185 ? -0.116 -9.800 14.248 1.00 59.12 185 LEU A O 1
ATOM 1449 N N . LYS A 1 186 ? 1.559 -8.874 13.134 1.00 65.00 186 LYS A N 1
ATOM 1450 C CA . LYS A 1 186 ? 1.408 -7.547 13.747 1.00 65.00 186 LYS A CA 1
ATOM 1451 C C . LYS A 1 186 ? 0.077 -6.922 13.354 1.00 65.00 186 LYS A C 1
ATOM 1453 O O . LYS A 1 186 ? -0.592 -6.363 14.212 1.00 65.00 186 LYS A O 1
ATOM 1458 N N . LEU A 1 187 ? -0.319 -7.058 12.086 1.00 64.12 187 LEU A N 1
ATOM 1459 C CA . LEU A 1 187 ? -1.646 -6.641 11.632 1.00 64.12 187 LEU A CA 1
ATOM 1460 C C . LEU A 1 187 ? -2.735 -7.426 12.383 1.00 64.12 187 LEU A C 1
ATOM 1462 O O . LEU A 1 187 ? -3.599 -6.825 13.011 1.00 64.12 187 LEU A O 1
ATOM 1466 N N . LEU A 1 188 ? -2.621 -8.756 12.425 1.00 59.62 188 LEU A N 1
ATOM 1467 C CA . LEU A 1 188 ? -3.543 -9.628 13.157 1.00 59.62 188 LEU A CA 1
ATOM 1468 C C . LEU A 1 188 ? -3.520 -9.410 14.678 1.00 59.62 188 LEU A C 1
ATOM 1470 O O . LEU A 1 188 ? -4.542 -9.594 15.316 1.00 59.62 188 LEU A O 1
ATOM 1474 N N . SER A 1 189 ? -2.395 -9.027 15.276 1.00 57.38 189 SER A N 1
ATOM 1475 C CA . SER A 1 189 ? -2.224 -8.781 16.710 1.00 57.38 189 SER A CA 1
ATOM 1476 C C . SER A 1 189 ? -2.825 -7.448 17.103 1.00 57.38 189 SER A C 1
ATOM 1478 O O . SER A 1 189 ? -3.436 -7.384 18.157 1.00 57.38 189 SER A O 1
ATOM 1480 N N . VAL A 1 190 ? -2.719 -6.415 16.261 1.00 57.03 190 VAL A N 1
ATOM 1481 C CA . VAL A 1 190 ? -3.514 -5.192 16.434 1.00 57.03 190 VAL A CA 1
ATOM 1482 C C . VAL A 1 190 ? -4.998 -5.558 16.388 1.00 57.03 190 VAL A C 1
ATOM 1484 O O . VAL A 1 190 ? -5.737 -5.211 17.297 1.00 57.03 190 VAL A O 1
ATOM 1487 N N . MET A 1 191 ? -5.423 -6.373 15.419 1.00 54.78 191 MET A N 1
ATOM 1488 C CA . MET A 1 191 ? -6.816 -6.833 15.332 1.00 54.78 191 MET A CA 1
ATOM 1489 C C . MET A 1 191 ? -7.251 -7.721 16.515 1.00 54.78 191 MET A C 1
ATOM 1491 O O . MET A 1 191 ? -8.404 -7.668 16.934 1.00 54.78 191 MET A O 1
ATOM 1495 N N . ALA A 1 192 ? -6.350 -8.542 17.058 1.00 51.75 192 ALA A N 1
ATOM 1496 C CA . ALA A 1 192 ? -6.628 -9.462 18.157 1.00 51.75 192 ALA A CA 1
ATOM 1497 C C . ALA A 1 192 ? -6.576 -8.779 19.528 1.00 51.75 192 ALA A C 1
ATOM 1499 O O . ALA A 1 192 ? -7.392 -9.105 20.373 1.00 51.75 192 ALA A O 1
ATOM 1500 N N . ALA A 1 193 ? -5.676 -7.818 19.747 1.00 49.31 193 ALA A N 1
ATOM 1501 C CA . ALA A 1 193 ? -5.626 -7.014 20.972 1.00 49.31 193 ALA A CA 1
ATOM 1502 C C . ALA A 1 193 ? -6.877 -6.143 21.131 1.00 49.31 193 ALA A C 1
ATOM 1504 O O . ALA A 1 193 ? -7.290 -5.829 22.242 1.00 49.31 193 ALA A O 1
ATOM 1505 N N . ILE A 1 194 ? -7.490 -5.786 20.005 1.00 50.66 194 ILE A N 1
ATOM 1506 C CA . ILE A 1 194 ? -8.770 -5.096 19.952 1.00 50.66 194 ILE A CA 1
ATOM 1507 C C . ILE A 1 194 ? -9.911 -6.075 20.340 1.00 50.66 194 ILE A C 1
ATOM 1509 O O . ILE A 1 194 ? -10.823 -5.700 21.067 1.00 50.66 194 ILE A O 1
ATOM 1513 N N . ARG A 1 195 ? -9.829 -7.377 20.024 1.00 49.28 195 ARG A N 1
ATOM 1514 C CA . ARG A 1 195 ? -10.745 -8.392 20.587 1.00 49.28 195 ARG A CA 1
ATOM 1515 C C . ARG A 1 195 ? -10.436 -8.646 22.071 1.00 49.28 195 ARG A C 1
ATOM 1517 O O . ARG A 1 195 ? -9.678 -9.548 22.408 1.00 49.28 195 ARG A O 1
ATOM 1524 N N . LEU A 1 196 ? -11.042 -7.848 22.949 1.00 48.94 196 LEU A N 1
ATOM 1525 C CA . LEU A 1 196 ? -11.029 -8.042 24.402 1.00 48.94 196 LEU A CA 1
ATOM 1526 C C . LEU A 1 196 ? -11.375 -9.490 24.758 1.00 48.94 196 LEU A C 1
ATOM 1528 O O . LEU A 1 196 ? -12.453 -9.980 24.418 1.00 48.94 196 LEU A O 1
ATOM 1532 N N . ASP A 1 197 ? -10.433 -10.155 25.423 1.00 49.69 197 ASP A N 1
ATOM 1533 C CA . ASP A 1 197 ? -10.571 -11.517 25.933 1.00 49.69 197 ASP A CA 1
ATOM 1534 C C . ASP A 1 197 ? -11.822 -11.605 26.827 1.00 49.69 197 ASP A C 1
ATOM 1536 O O . ASP A 1 197 ? -12.038 -10.776 27.710 1.00 49.69 197 ASP A O 1
ATOM 1540 N N . GLU A 1 198 ? -12.666 -12.611 26.597 1.00 51.91 198 GLU A N 1
ATOM 1541 C CA . GLU A 1 198 ? -13.958 -12.817 27.275 1.00 51.91 198 GLU A CA 1
ATOM 1542 C C . GLU A 1 198 ? -13.815 -13.325 28.721 1.00 51.91 198 GLU A C 1
ATOM 1544 O O . GLU A 1 198 ? -14.769 -13.829 29.320 1.00 51.91 198 GLU A O 1
ATOM 1549 N N . LYS A 1 199 ? -12.624 -13.225 29.314 1.00 53.59 199 LYS A N 1
ATOM 1550 C CA . LYS A 1 199 ? -12.387 -13.706 30.674 1.00 53.59 199 LYS A CA 1
ATOM 1551 C C . LYS A 1 199 ? -12.741 -12.618 31.687 1.00 53.59 199 LYS A C 1
ATOM 1553 O O . LYS A 1 199 ? -12.186 -11.526 31.614 1.00 53.59 199 LYS A O 1
ATOM 1558 N N . PRO A 1 200 ? -13.623 -12.898 32.663 1.00 43.75 200 PRO A N 1
ATOM 1559 C CA . PRO A 1 200 ? -13.884 -11.958 33.740 1.00 43.75 200 PRO A CA 1
ATOM 1560 C C . PRO A 1 200 ? -12.607 -11.791 34.567 1.00 43.75 200 PRO A C 1
ATOM 1562 O O . PRO A 1 200 ? -12.153 -12.720 35.244 1.00 43.75 200 PRO A O 1
ATOM 1565 N N . ASP A 1 201 ? -12.008 -10.606 34.489 1.00 45.59 201 ASP A N 1
ATOM 1566 C CA . ASP A 1 201 ? -10.875 -10.253 35.326 1.00 45.59 201 ASP A CA 1
ATOM 1567 C C . ASP A 1 201 ? -11.295 -10.247 36.796 1.00 45.59 201 ASP A C 1
ATOM 1569 O O . ASP A 1 201 ? -12.315 -9.683 37.195 1.00 45.59 201 ASP A O 1
ATOM 1573 N N . LYS A 1 202 ? -10.442 -10.848 37.629 1.00 52.47 202 LYS A N 1
ATOM 1574 C CA . LYS A 1 202 ? -10.588 -11.011 39.087 1.00 52.47 202 LYS A CA 1
ATOM 1575 C C . LYS A 1 202 ? -10.689 -9.684 39.865 1.00 52.47 202 LYS A C 1
ATOM 1577 O O . LYS A 1 202 ? -10.721 -9.709 41.091 1.00 52.47 202 LYS A O 1
ATOM 1582 N N . ILE A 1 203 ? -10.727 -8.547 39.172 1.00 50.88 203 ILE A N 1
ATOM 1583 C CA . ILE A 1 203 ? -10.753 -7.186 39.713 1.00 50.88 203 ILE A CA 1
ATOM 1584 C C . ILE A 1 203 ? -12.105 -6.881 40.380 1.00 50.88 203 ILE A C 1
ATOM 1586 O O . ILE A 1 203 ? -12.136 -6.157 41.372 1.00 50.88 203 ILE A O 1
ATOM 1590 N N . GLU A 1 204 ? -13.203 -7.516 39.945 1.00 46.75 204 GLU A N 1
ATOM 1591 C CA . GLU A 1 204 ? -14.519 -7.378 40.602 1.00 46.75 204 GLU A CA 1
ATOM 1592 C C . GLU A 1 204 ? -14.492 -7.784 42.086 1.00 46.75 204 GLU A C 1
ATOM 1594 O O . GLU A 1 204 ? -15.178 -7.171 42.901 1.00 46.75 204 GLU A O 1
ATOM 1599 N N . LYS A 1 205 ? -13.628 -8.735 42.473 1.00 49.00 205 LYS A N 1
ATOM 1600 C CA . LYS A 1 205 ? -13.473 -9.159 43.877 1.00 49.00 205 LYS A CA 1
ATOM 1601 C C . LYS A 1 205 ? -12.790 -8.127 44.775 1.00 49.00 205 LYS A C 1
ATOM 1603 O O . LYS A 1 205 ? -12.886 -8.245 45.990 1.00 49.00 205 LYS A O 1
ATOM 1608 N N . TYR A 1 206 ? -12.084 -7.155 44.202 1.00 53.47 206 TYR A N 1
ATOM 1609 C CA . TYR A 1 206 ? -11.377 -6.128 44.971 1.00 53.47 206 TYR A CA 1
ATOM 1610 C C . TYR A 1 206 ? -12.198 -4.846 45.141 1.00 53.47 206 TYR A C 1
ATOM 1612 O O . TYR A 1 206 ? -11.919 -4.079 46.057 1.00 53.47 206 TYR A O 1
ATOM 1620 N N . PHE A 1 207 ? -13.213 -4.625 44.298 1.00 47.12 207 PHE A N 1
ATOM 1621 C CA . PHE A 1 207 ? -14.088 -3.448 44.375 1.00 47.12 207 PHE A CA 1
ATOM 1622 C C . PHE A 1 207 ? -15.423 -3.714 45.082 1.00 47.12 207 PHE A C 1
ATOM 1624 O O . PHE A 1 207 ? -16.039 -2.769 45.567 1.00 47.12 207 PHE A O 1
ATOM 1631 N N . PHE A 1 208 ? -15.842 -4.978 45.208 1.00 46.38 208 PHE A N 1
ATOM 1632 C CA . PHE A 1 208 ? -17.019 -5.368 45.988 1.00 46.38 208 PHE A CA 1
ATOM 1633 C C . PHE A 1 208 ? -16.699 -6.569 46.895 1.00 46.38 208 PHE A C 1
ATOM 1635 O O . PHE A 1 208 ? -16.921 -7.716 46.494 1.00 46.38 208 PHE A O 1
ATOM 1642 N N . PRO A 1 209 ? -16.159 -6.346 48.107 1.00 38.34 209 PRO A N 1
ATOM 1643 C CA . PRO A 1 209 ? -16.128 -7.386 49.123 1.00 38.34 209 PRO A CA 1
ATOM 1644 C C . PRO A 1 209 ? -17.558 -7.589 49.650 1.00 38.34 209 PRO A C 1
ATOM 1646 O O . PRO A 1 209 ? -18.223 -6.622 50.023 1.00 38.34 209 PRO A O 1
ATOM 1649 N N . LEU A 1 210 ? -18.039 -8.835 49.629 1.00 41.34 210 LEU A N 1
ATOM 1650 C CA . LEU A 1 210 ? -19.156 -9.257 50.482 1.00 41.34 210 LEU A CA 1
ATOM 1651 C C . LEU A 1 210 ? -18.751 -9.146 51.955 1.00 41.34 210 LEU A C 1
ATOM 1653 O O . LEU A 1 210 ? -17.580 -9.481 52.253 1.00 41.34 210 LEU A O 1
#

Nearest PDB structures (foldseek):
  6k1z-assembly1_A  TM=5.222E-01  e=8.033E-01  Homo sapiens
  7e5a-assembly1_A  TM=4.662E-01  e=1.926E+00  Homo sapiens
  7e5a-assembly1_B  TM=5.154E-01  e=6.179E+00  Homo sapiens
  8r1a-assembly1_A  TM=4.701E-01  e=7.149E+00  Homo sapiens

Foldseek 3Di:
DPPCVVVLVVQLVVLLVVLLVQLVVQLVVCVVVLHALVVSLVVSLVVSLVSSVVSNVVSDDPVDPDDSPVSSVVSSLSSLLVSVVVVVVVLVVLVVVLVVQLCVQLPPVLVVLVVVVDPCSVVVSVVSLQVSLVVSLVVSVVVCVSNVDDLLCQQLQADPSSHRDDPPVPDPNVVSNVVSVVRVVVVVVVSVVSNPDPDPPPVSCVVDPD

Solvent-accessible surface area (backbone atoms only — not comparable to full-atom values): 11760 Å² total; per-residue (Å²): 132,70,86,57,50,65,58,49,54,50,50,53,52,50,49,43,56,53,38,49,53,50,33,54,55,49,36,53,51,36,49,74,72,65,47,32,46,55,60,34,52,52,54,35,49,53,52,33,51,51,53,46,55,50,54,50,58,75,69,55,52,95,91,56,94,74,81,57,63,70,58,53,53,48,42,53,40,54,51,36,43,49,50,54,49,52,53,52,50,52,50,51,52,54,51,50,53,41,54,51,49,44,50,64,70,40,51,64,59,49,51,53,38,58,74,64,66,48,97,54,30,67,60,51,47,52,53,48,53,51,52,49,41,52,52,40,51,54,50,52,50,52,54,41,57,58,41,45,71,56,59,41,58,56,45,53,45,22,46,98,69,49,40,76,55,77,88,78,81,80,66,62,60,68,58,40,51,50,50,13,49,46,57,41,43,50,55,48,44,56,58,45,68,59,54,70,74,90,67,85,66,77,59,61,63,76,78,54,74,131

pLDDT: mean 79.61, std 13.92, range [38.34, 97.94]

Radius of gyration: 25.84 Å; Cα contacts (8 Å, |Δi|>4): 122; chains: 1; bounding box: 56×32×85 Å